Protein AF-A0A077M6G2-F1 (afdb_monomer_lite)

Foldseek 3Di:
DVVLLVVLLVQDPLVVLCVQLVHDSVVLSVLSSVLLVVLVVLQVVQCVDPVLVVQLVVLVVVDDPPCQPPGLDLVPQDLVSLVSLLCSSNPPCSVVSLVVQQVVVVVPSCRNSSCSRNNSSVRVSSVSSVVNVLCVVQPDDPDDDDDDRVCVVCCCVVVVPDDPPDPDDDDDPDDDDDDDDDDDDDDDDDDDDDVVVVCCCVVVVPPPPDDDDDDDDDDDDDDPVPVVPDDDDDDD

InterPro domains:
  IPR009282 Protein of unknown function DUF937 [PF06078] (11-133)

Secondary structure (DSSP, 8-state):
-HHHHHHHHHHS-HHHHHHHHTS-HHHHHHHHHHHHHHHHHHHHHHHTSHHHHHHHHHHHHHS-SSHHHH---GGG--HHHHHHHHHHHHGGGHHHHHHHHHHHTTTTS-HHHHHHHHHHHHHHHHHHHHHHHHHHHT-----S----SHHHHHHHHHHTT-----------------------------S---HHHHHHHHHHTTS---------------SGGGSSSSS-----

Sequence (236 aa):
MSNAVDDILNSLDMAQLADMVGASQSEVEQATAAALPALFGGLDANAQDPAGAGSILEALGQHDGELLDGGVDLGQVDAQDGEAITRHIFGSNEDAVYNQLGGYGAAGGLGGSLFRKLLPILAPIVLSYIMKQMTQRTGGSSSGSGGGGLGDILGQVLGGKSAAQPQDAQVDDNVLPQRTEPTSSAPSTSGQPDLNDILKDVLGGAASSQTSRQQAPSGGGSVIDILGSILGGGRR

pLDDT: mean 70.02, std 16.41, range [38.69, 92.06]

Organism: NCBI:txid1193518

Radius of gyration: 30.86 Å; chains: 1; bounding box: 64×72×106 Å

Structure (mmCIF, N/CA/C/O backbone):
data_AF-A0A077M6G2-F1
#
_entry.id   AF-A0A077M6G2-F1
#
loop_
_atom_site.group_PDB
_atom_site.id
_atom_site.type_symbol
_atom_site.label_atom_id
_atom_site.label_alt_id
_atom_site.label_comp_id
_atom_site.label_asym_id
_atom_site.label_entity_id
_atom_site.label_seq_id
_atom_site.pdbx_PDB_ins_code
_atom_site.Cartn_x
_atom_site.Cartn_y
_atom_site.Cartn_z
_atom_site.occupancy
_atom_site.B_iso_or_equiv
_atom_site.auth_seq_id
_atom_site.auth_comp_id
_atom_site.auth_asym_id
_atom_site.auth_atom_id
_atom_site.pdbx_PDB_model_num
ATOM 1 N N . MET A 1 1 ? -4.074 12.759 -8.957 1.00 52.66 1 MET A N 1
ATOM 2 C CA . MET A 1 1 ? -3.923 11.442 -8.300 1.00 52.66 1 MET A CA 1
ATOM 3 C C . MET A 1 1 ? -4.783 11.306 -7.044 1.00 52.66 1 MET A C 1
ATOM 5 O O . MET A 1 1 ? -5.089 10.175 -6.711 1.00 52.66 1 MET A O 1
ATOM 9 N N . SER A 1 2 ? -5.247 12.399 -6.414 1.00 59.34 2 SER A N 1
ATOM 10 C CA . SER A 1 2 ? -6.136 12.355 -5.236 1.00 59.34 2 SER A CA 1
ATOM 11 C C . SER A 1 2 ? -7.373 11.468 -5.440 1.00 59.34 2 SER A C 1
ATOM 13 O O . SER A 1 2 ? -7.590 10.553 -4.663 1.00 59.34 2 SER A O 1
ATOM 15 N N . ASN A 1 3 ? -8.046 11.594 -6.591 1.00 78.44 3 ASN A N 1
ATOM 16 C CA . ASN A 1 3 ? -9.249 10.809 -6.894 1.00 78.44 3 ASN A CA 1
ATOM 17 C C . ASN A 1 3 ? -9.070 9.281 -6.811 1.00 78.44 3 ASN A C 1
ATOM 19 O O . ASN A 1 3 ? -10.017 8.605 -6.455 1.00 78.44 3 ASN A O 1
ATOM 23 N N . ALA A 1 4 ? -7.889 8.721 -7.109 1.00 77.62 4 ALA A N 1
ATOM 24 C CA . ALA A 1 4 ? -7.703 7.264 -7.072 1.00 77.62 4 ALA A CA 1
ATOM 25 C C . ALA A 1 4 ? -7.608 6.725 -5.637 1.00 77.62 4 ALA A C 1
ATOM 27 O O . ALA A 1 4 ? -8.125 5.654 -5.339 1.00 77.62 4 ALA A O 1
ATOM 28 N N . VAL A 1 5 ? -6.951 7.477 -4.751 1.00 81.50 5 VAL A N 1
ATOM 29 C CA . VAL A 1 5 ? -6.867 7.144 -3.324 1.00 81.50 5 VAL A CA 1
ATOM 30 C C . VAL A 1 5 ? -8.258 7.257 -2.703 1.00 81.50 5 VAL A C 1
ATOM 32 O O . VAL A 1 5 ? -8.703 6.321 -2.049 1.00 81.50 5 VAL A O 1
ATOM 35 N N . ASP A 1 6 ? -8.966 8.355 -2.982 1.00 84.19 6 ASP A N 1
ATOM 36 C CA . ASP A 1 6 ? -10.336 8.575 -2.513 1.00 84.19 6 ASP A CA 1
ATOM 37 C C . ASP A 1 6 ? -11.316 7.517 -3.053 1.00 84.19 6 ASP A C 1
ATOM 39 O O . ASP A 1 6 ? -12.130 6.994 -2.297 1.00 84.19 6 ASP A O 1
ATOM 43 N N . ASP A 1 7 ? -11.236 7.149 -4.335 1.00 83.50 7 ASP A N 1
ATOM 44 C CA . ASP A 1 7 ? -12.080 6.102 -4.930 1.00 83.50 7 ASP A CA 1
ATOM 45 C C . ASP A 1 7 ? -11.877 4.751 -4.236 1.00 83.50 7 ASP A C 1
ATOM 47 O O . ASP A 1 7 ? -12.851 4.062 -3.926 1.00 83.50 7 ASP A O 1
ATOM 51 N N . ILE A 1 8 ? -10.620 4.376 -3.971 1.00 83.56 8 ILE A N 1
ATOM 52 C CA . ILE A 1 8 ? -10.299 3.127 -3.275 1.00 83.56 8 ILE A CA 1
ATOM 53 C C . ILE A 1 8 ? -10.846 3.178 -1.849 1.00 83.56 8 ILE A C 1
ATOM 55 O O . ILE A 1 8 ? -11.564 2.263 -1.457 1.00 83.56 8 ILE A O 1
ATOM 59 N N . LEU A 1 9 ? -10.591 4.255 -1.101 1.00 85.12 9 LEU A N 1
ATOM 60 C CA . LEU A 1 9 ? -11.103 4.415 0.264 1.00 85.12 9 LEU A CA 1
ATOM 61 C C . LEU A 1 9 ? -12.635 4.324 0.324 1.00 85.12 9 LEU A C 1
ATOM 63 O O . LEU A 1 9 ? -13.167 3.669 1.212 1.00 85.12 9 LEU A O 1
ATOM 67 N N . ASN A 1 10 ? -13.340 4.913 -0.644 1.00 85.88 10 ASN A N 1
ATOM 68 C CA . ASN A 1 10 ? -14.803 4.850 -0.723 1.00 85.88 10 ASN A CA 1
ATOM 69 C C . ASN A 1 10 ? -15.338 3.477 -1.158 1.00 85.88 10 ASN A C 1
ATOM 71 O O . ASN A 1 10 ? -16.495 3.160 -0.894 1.00 85.88 10 ASN A O 1
ATOM 75 N N . SER A 1 11 ? -14.527 2.677 -1.854 1.00 82.81 11 SER A N 1
ATOM 76 C CA . SER A 1 11 ? -14.904 1.327 -2.289 1.00 82.81 11 SER A CA 1
ATOM 77 C C . SER A 1 11 ? -14.703 0.257 -1.215 1.00 82.81 11 SER A C 1
ATOM 79 O O . SER A 1 11 ? -15.227 -0.846 -1.351 1.00 82.81 11 SER A O 1
ATOM 81 N N . LEU A 1 12 ? -13.940 0.574 -0.169 1.00 83.56 12 LEU A N 1
ATOM 82 C CA . LEU A 1 12 ? -13.559 -0.353 0.885 1.00 83.56 12 LEU A CA 1
ATOM 83 C C . LEU A 1 12 ? -14.511 -0.266 2.076 1.00 83.56 12 LEU A C 1
ATOM 85 O O . LEU A 1 12 ? -14.797 0.817 2.589 1.00 83.56 12 LEU A O 1
ATOM 89 N N . ASP A 1 13 ? -14.933 -1.425 2.580 1.00 88.31 13 ASP A N 1
ATOM 90 C CA . ASP A 1 13 ? -15.586 -1.502 3.883 1.00 88.31 13 ASP A CA 1
ATOM 91 C C . ASP A 1 13 ? -14.530 -1.364 4.992 1.00 88.31 13 ASP A C 1
ATOM 93 O O . ASP A 1 13 ? -13.854 -2.320 5.383 1.00 88.31 13 ASP A O 1
ATOM 97 N N . MET A 1 14 ? -14.367 -0.136 5.489 1.00 87.75 14 MET A N 1
ATOM 98 C CA . MET A 1 14 ? -13.392 0.180 6.537 1.00 87.75 14 MET A CA 1
ATOM 99 C C . MET A 1 14 ? -13.681 -0.535 7.857 1.00 87.75 14 MET A C 1
ATOM 101 O O . MET A 1 14 ? -12.748 -0.775 8.622 1.00 87.75 14 MET A O 1
ATOM 105 N N . ALA A 1 15 ? -14.943 -0.868 8.144 1.00 89.06 15 ALA A N 1
ATOM 106 C CA . ALA A 1 15 ? -15.292 -1.601 9.354 1.00 89.06 15 ALA A CA 1
ATOM 107 C C . ALA A 1 15 ? -14.819 -3.056 9.242 1.00 89.06 15 ALA A C 1
ATOM 109 O O . ALA A 1 15 ? -14.121 -3.542 10.130 1.00 89.06 15 ALA A O 1
ATOM 110 N N . GLN A 1 16 ? -15.086 -3.705 8.106 1.00 88.56 16 GLN A N 1
ATOM 111 C CA . GLN A 1 16 ? -14.599 -5.059 7.838 1.00 88.56 16 GLN A CA 1
ATOM 112 C C . GLN A 1 16 ? -13.065 -5.128 7.827 1.00 88.56 16 GLN A C 1
ATOM 114 O O . GLN A 1 16 ? -12.473 -6.058 8.380 1.00 88.56 16 GLN A O 1
ATOM 119 N N . LEU A 1 17 ? -12.406 -4.134 7.226 1.00 87.94 17 LEU A N 1
ATOM 120 C CA . LEU A 1 17 ? -10.947 -4.064 7.190 1.00 87.94 17 LEU A CA 1
ATOM 121 C C . LEU A 1 17 ? -10.357 -3.897 8.599 1.00 87.94 17 LEU A C 1
ATOM 123 O O . LEU A 1 17 ? -9.359 -4.536 8.930 1.00 87.94 17 LEU A O 1
ATOM 127 N N . ALA A 1 18 ? -11.000 -3.086 9.444 1.00 90.31 18 ALA A N 1
ATOM 128 C CA . ALA A 1 18 ? -10.620 -2.884 10.838 1.00 90.31 18 ALA A CA 1
ATOM 129 C C . ALA A 1 18 ? -10.728 -4.163 11.679 1.00 90.31 18 ALA A C 1
ATOM 131 O O . ALA A 1 18 ? -9.788 -4.483 12.416 1.00 90.31 18 ALA A O 1
ATOM 132 N N . ASP A 1 19 ? -11.812 -4.927 11.516 1.00 90.56 19 ASP A N 1
ATOM 133 C CA . ASP A 1 19 ? -11.990 -6.234 12.160 1.00 90.56 19 ASP A CA 1
ATOM 134 C C . ASP A 1 19 ? -10.897 -7.229 11.740 1.00 90.56 19 ASP A C 1
ATOM 136 O O . ASP A 1 19 ? -10.339 -7.938 12.581 1.00 90.56 19 ASP A O 1
ATOM 140 N N . MET A 1 20 ? -10.532 -7.246 10.455 1.00 85.75 20 MET A N 1
ATOM 141 C CA . MET A 1 20 ? -9.531 -8.171 9.917 1.00 85.75 20 MET A CA 1
ATOM 142 C C . MET A 1 20 ? -8.121 -7.899 10.461 1.00 85.75 20 MET A C 1
ATOM 144 O O . MET A 1 20 ? -7.383 -8.830 10.791 1.00 85.75 20 MET A O 1
ATOM 148 N N . VAL A 1 21 ? -7.733 -6.627 10.589 1.00 88.00 21 VAL A N 1
ATOM 149 C CA . VAL A 1 21 ? -6.393 -6.261 11.083 1.00 88.00 21 VAL A CA 1
ATOM 150 C C . VAL A 1 21 ? -6.327 -6.127 12.610 1.00 88.00 21 VAL A C 1
ATOM 152 O O . VAL A 1 21 ? -5.230 -6.188 13.187 1.00 88.00 21 VAL A O 1
ATOM 155 N N . GLY A 1 22 ? -7.483 -6.017 13.272 1.00 88.56 22 GLY A N 1
ATOM 156 C CA . GLY A 1 22 ? -7.623 -5.875 14.720 1.00 88.56 22 GLY A CA 1
ATOM 157 C C . GLY A 1 22 ? -7.227 -4.487 15.229 1.00 88.56 22 GLY A C 1
ATOM 158 O O . GLY A 1 22 ? -6.517 -4.392 16.231 1.00 88.56 22 GLY A O 1
ATOM 159 N N . ALA A 1 23 ? -7.634 -3.429 14.525 1.00 89.44 23 ALA A N 1
ATOM 160 C CA . ALA A 1 23 ? -7.380 -2.028 14.884 1.00 89.44 23 ALA A CA 1
ATOM 161 C C . ALA A 1 23 ? -8.670 -1.199 14.793 1.00 89.44 23 ALA A C 1
ATOM 163 O O . ALA A 1 23 ? -9.691 -1.690 14.321 1.00 89.44 23 ALA A O 1
ATOM 164 N N . SER A 1 24 ? -8.659 0.055 15.253 1.00 90.06 24 SER A N 1
ATOM 165 C CA . SER A 1 24 ? -9.832 0.919 15.092 1.00 90.06 24 SER A CA 1
ATOM 166 C C . SER A 1 24 ? -9.995 1.378 13.642 1.00 90.06 24 SER A C 1
ATOM 168 O O . SER A 1 24 ? -9.016 1.581 12.924 1.00 90.06 24 SER A O 1
ATOM 170 N N . GLN A 1 25 ? -11.239 1.619 13.225 1.00 89.75 25 GLN A N 1
ATOM 171 C CA . GLN A 1 25 ? -11.546 2.134 11.887 1.00 89.75 25 GLN A CA 1
ATOM 172 C C . GLN A 1 25 ? -10.758 3.414 11.561 1.00 89.75 25 GLN A C 1
ATOM 174 O O . GLN A 1 25 ? -10.234 3.551 10.463 1.00 89.75 25 GLN A O 1
ATOM 179 N N . SER A 1 26 ? -10.602 4.315 12.539 1.00 88.19 26 SER A N 1
ATOM 180 C CA . SER A 1 26 ? -9.829 5.548 12.361 1.00 88.19 26 SER A CA 1
ATOM 181 C C . SER A 1 26 ? -8.334 5.290 12.149 1.00 88.19 26 SER A C 1
ATOM 183 O O . SER A 1 26 ? -7.707 6.009 11.375 1.00 88.19 26 SER A O 1
ATOM 185 N N . GLU A 1 27 ? -7.744 4.303 12.830 1.00 87.31 27 GLU A N 1
ATOM 186 C CA . GLU A 1 27 ? -6.337 3.929 12.626 1.00 87.31 27 GLU A CA 1
ATOM 187 C C . GLU A 1 27 ? -6.136 3.281 11.253 1.00 87.31 27 GLU A C 1
ATOM 189 O O . GLU A 1 27 ? -5.152 3.563 10.572 1.00 87.31 27 GLU A O 1
ATOM 194 N N . VAL A 1 28 ? -7.085 2.445 10.831 1.00 89.31 28 VAL A N 1
ATOM 195 C CA . VAL A 1 28 ? -7.074 1.755 9.534 1.00 89.31 28 VAL A CA 1
ATOM 196 C C . VAL A 1 28 ? -7.216 2.746 8.391 1.00 89.31 28 VAL A C 1
ATOM 198 O O . VAL A 1 28 ? -6.472 2.656 7.420 1.00 89.31 28 VAL A O 1
ATOM 201 N N . GLU A 1 29 ? -8.113 3.719 8.509 1.00 88.50 29 GLU A N 1
ATOM 202 C CA . GLU A 1 29 ? -8.309 4.767 7.509 1.00 88.50 29 GLU A CA 1
ATOM 203 C C . GLU A 1 29 ? -7.037 5.612 7.338 1.00 88.50 29 GLU A C 1
ATOM 205 O O . GLU A 1 29 ? -6.556 5.800 6.219 1.00 88.50 29 GLU A O 1
ATOM 210 N N . GLN A 1 30 ? -6.420 6.038 8.446 1.00 86.56 30 GLN A N 1
ATOM 211 C CA . GLN A 1 30 ? -5.156 6.782 8.424 1.00 86.56 30 GLN A CA 1
ATOM 212 C C . GLN A 1 30 ? -4.006 5.961 7.834 1.00 86.56 30 GLN A C 1
ATOM 214 O O . GLN A 1 30 ? -3.236 6.464 7.012 1.00 86.56 30 GLN A O 1
ATOM 219 N N . ALA A 1 31 ? -3.891 4.694 8.232 1.00 87.75 31 ALA A N 1
ATOM 220 C CA . ALA A 1 31 ? -2.873 3.798 7.706 1.00 87.75 31 ALA A CA 1
ATOM 221 C C . ALA A 1 31 ? -3.090 3.529 6.212 1.00 87.75 31 ALA A C 1
ATOM 223 O O . ALA A 1 31 ? -2.138 3.583 5.442 1.00 87.75 31 ALA A O 1
ATOM 224 N N . THR A 1 32 ? -4.331 3.330 5.772 1.00 88.81 32 THR A N 1
ATOM 225 C CA . THR A 1 32 ? -4.666 3.116 4.357 1.00 88.81 32 THR A CA 1
ATOM 226 C C . THR A 1 32 ? -4.329 4.354 3.529 1.00 88.81 32 THR A C 1
ATOM 228 O O . THR A 1 32 ? -3.655 4.242 2.505 1.00 88.81 32 THR A O 1
ATOM 231 N N . ALA A 1 33 ? -4.686 5.548 4.006 1.00 87.38 33 ALA A N 1
ATOM 232 C CA . ALA A 1 33 ? -4.352 6.808 3.344 1.00 87.38 33 ALA A CA 1
ATOM 233 C C . ALA A 1 33 ? -2.832 7.028 3.195 1.00 87.38 33 ALA A C 1
ATOM 235 O O . ALA A 1 33 ? -2.391 7.612 2.206 1.00 87.38 33 ALA A O 1
ATOM 236 N N . ALA A 1 34 ? -2.022 6.537 4.140 1.00 87.38 34 ALA A N 1
ATOM 237 C CA . ALA A 1 34 ? -0.560 6.579 4.061 1.00 87.38 34 ALA A CA 1
ATOM 238 C C . ALA A 1 34 ? 0.042 5.441 3.211 1.00 87.38 34 ALA A C 1
ATOM 240 O O . ALA A 1 34 ? 1.058 5.640 2.543 1.00 87.38 34 ALA A O 1
ATOM 241 N N . ALA A 1 35 ? -0.576 4.257 3.218 1.00 89.12 35 ALA A N 1
ATOM 242 C CA . ALA A 1 35 ? -0.118 3.077 2.489 1.00 89.12 35 ALA A CA 1
ATOM 243 C C . ALA A 1 35 ? -0.341 3.198 0.980 1.00 89.12 35 ALA A C 1
ATOM 245 O O . ALA A 1 35 ? 0.527 2.804 0.203 1.00 89.12 35 ALA A O 1
ATOM 246 N N . LEU A 1 36 ? -1.480 3.752 0.553 1.00 91.31 36 LEU A N 1
ATOM 247 C CA . LEU A 1 36 ? -1.845 3.819 -0.864 1.00 91.31 36 LEU A CA 1
ATOM 248 C C . LEU A 1 36 ? -0.799 4.573 -1.711 1.00 91.31 36 LEU A C 1
ATOM 250 O O . LEU A 1 36 ? -0.337 4.005 -2.701 1.00 91.31 36 LEU A O 1
ATOM 254 N N . PRO A 1 37 ? -0.332 5.782 -1.335 1.00 88.81 37 PRO A N 1
ATOM 255 C CA . PRO A 1 37 ? 0.746 6.454 -2.062 1.00 88.81 37 PRO A CA 1
ATOM 256 C C . PRO A 1 37 ? 2.046 5.645 -2.113 1.00 88.81 37 PRO A C 1
ATOM 258 O O . PRO A 1 37 ? 2.731 5.666 -3.134 1.00 88.81 37 PRO A O 1
ATOM 261 N N . ALA A 1 38 ? 2.380 4.922 -1.038 1.00 90.25 38 ALA A N 1
ATOM 262 C CA . ALA A 1 38 ? 3.565 4.073 -1.005 1.00 90.25 38 ALA A CA 1
ATOM 263 C C . ALA A 1 38 ? 3.435 2.906 -1.991 1.00 90.25 38 ALA A C 1
ATOM 265 O O . ALA A 1 38 ? 4.353 2.688 -2.774 1.00 90.25 38 ALA A O 1
ATOM 266 N N . LEU A 1 39 ? 2.289 2.215 -2.016 1.00 92.00 39 LEU A N 1
ATOM 267 C CA . LEU A 1 39 ? 2.006 1.133 -2.966 1.00 92.00 39 LEU A CA 1
ATOM 268 C C . LEU A 1 39 ? 2.104 1.612 -4.418 1.00 92.00 39 LEU A C 1
ATOM 270 O O . LEU A 1 39 ? 2.769 0.967 -5.224 1.00 92.00 39 LEU A O 1
ATOM 274 N N . PHE A 1 40 ? 1.511 2.764 -4.748 1.00 90.88 40 PHE A N 1
ATOM 275 C CA . PHE A 1 40 ? 1.629 3.337 -6.092 1.00 90.88 40 PHE A CA 1
ATOM 276 C C . PHE A 1 40 ? 3.073 3.704 -6.445 1.00 90.88 40 PHE A C 1
ATOM 278 O O . PHE A 1 40 ? 3.510 3.433 -7.559 1.00 90.88 40 PHE A O 1
ATOM 285 N N . GLY A 1 41 ? 3.819 4.293 -5.506 1.00 90.69 41 GLY A N 1
ATOM 286 C CA . GLY A 1 41 ? 5.225 4.641 -5.712 1.00 90.69 41 GLY A CA 1
ATOM 287 C C . GLY A 1 41 ? 6.126 3.416 -5.883 1.00 90.69 41 GLY A C 1
ATOM 288 O O . GLY A 1 41 ? 7.004 3.428 -6.738 1.00 90.69 41 GLY A O 1
ATOM 289 N N . GLY A 1 42 ? 5.891 2.351 -5.112 1.00 90.94 42 GLY A N 1
ATOM 290 C CA . GLY A 1 42 ? 6.597 1.077 -5.254 1.00 90.94 42 GLY A CA 1
ATOM 291 C C . GLY A 1 42 ? 6.316 0.428 -6.603 1.00 90.94 42 GLY A C 1
ATOM 292 O O . GLY A 1 42 ? 7.245 0.069 -7.319 1.00 90.94 42 GLY A O 1
ATOM 293 N N . LEU A 1 43 ? 5.040 0.377 -6.995 1.00 90.62 43 LEU A N 1
ATOM 294 C CA . LEU A 1 43 ? 4.626 -0.193 -8.271 1.00 90.62 43 LEU A CA 1
ATOM 295 C C . LEU A 1 43 ? 5.244 0.564 -9.449 1.00 90.62 43 LEU A C 1
ATOM 297 O O . LEU A 1 43 ? 5.769 -0.066 -10.359 1.00 90.62 43 LEU A O 1
ATOM 301 N N . ASP A 1 44 ? 5.209 1.898 -9.421 1.00 89.19 44 ASP A N 1
ATOM 302 C CA . ASP A 1 44 ? 5.835 2.737 -10.445 1.00 89.19 44 ASP A CA 1
ATOM 303 C C . ASP A 1 44 ? 7.350 2.504 -10.506 1.00 89.19 44 ASP A C 1
ATOM 305 O O . ASP A 1 44 ? 7.885 2.224 -11.576 1.00 89.19 44 ASP A O 1
ATOM 309 N N . ALA A 1 45 ? 8.033 2.526 -9.357 1.00 90.75 45 ALA A N 1
ATOM 310 C CA . ALA A 1 45 ? 9.473 2.302 -9.282 1.00 90.75 45 ALA A CA 1
ATOM 311 C C . ALA A 1 45 ? 9.882 0.913 -9.792 1.00 90.75 45 ALA A C 1
ATOM 313 O O . ALA A 1 45 ? 10.884 0.793 -10.495 1.00 90.75 45 ALA A O 1
ATOM 314 N N . ASN A 1 46 ? 9.113 -0.131 -9.473 1.00 89.25 46 ASN A N 1
ATOM 315 C CA . ASN A 1 46 ? 9.418 -1.484 -9.924 1.00 89.25 46 ASN A CA 1
ATOM 316 C C . ASN A 1 46 ? 9.008 -1.726 -11.388 1.00 89.25 46 ASN A C 1
ATOM 318 O O . ASN A 1 46 ? 9.683 -2.460 -12.102 1.00 89.25 46 ASN A O 1
ATOM 322 N N . ALA A 1 47 ? 7.951 -1.074 -11.881 1.00 89.25 47 ALA A N 1
ATOM 323 C CA . ALA A 1 47 ? 7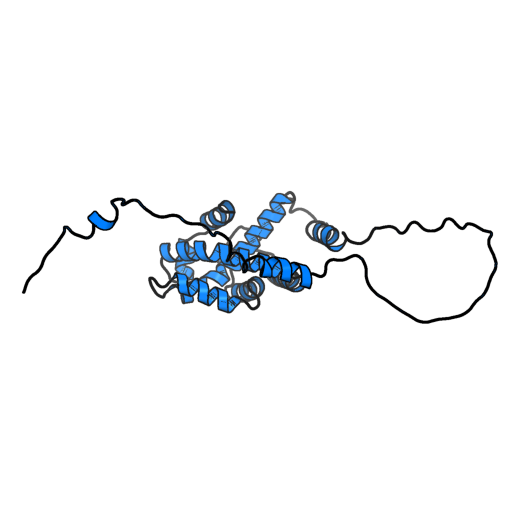.529 -1.169 -13.280 1.00 89.25 47 ALA A CA 1
ATOM 324 C C . ALA A 1 47 ? 8.476 -0.449 -14.259 1.00 89.25 47 ALA A C 1
ATOM 326 O O . ALA A 1 47 ? 8.444 -0.732 -15.458 1.00 89.25 47 ALA A O 1
ATOM 327 N N . GLN A 1 48 ? 9.322 0.466 -13.773 1.00 88.50 48 GLN A N 1
ATOM 328 C CA . GLN A 1 48 ? 10.384 1.088 -14.575 1.00 88.50 48 GLN A CA 1
ATOM 329 C C . GLN A 1 48 ? 11.475 0.084 -14.989 1.00 88.50 48 GLN A C 1
ATOM 331 O O . GLN A 1 48 ? 12.148 0.301 -15.999 1.00 88.50 48 GLN A O 1
ATOM 336 N N . ASP A 1 49 ? 11.640 -1.016 -14.245 1.00 89.12 49 ASP A N 1
ATOM 337 C CA . ASP A 1 49 ? 12.545 -2.106 -14.599 1.00 89.12 49 ASP A CA 1
ATOM 338 C C . ASP A 1 49 ? 11.795 -3.224 -15.358 1.00 89.12 49 ASP A C 1
ATOM 340 O O . ASP A 1 49 ? 10.748 -3.689 -14.897 1.00 89.12 49 ASP A O 1
ATOM 344 N N . PRO A 1 50 ? 12.306 -3.713 -16.505 1.00 87.00 50 PRO A N 1
ATOM 345 C CA . PRO A 1 50 ? 11.651 -4.781 -17.263 1.00 87.00 50 PRO A CA 1
ATOM 346 C C . PRO A 1 50 ? 11.448 -6.087 -16.480 1.00 87.00 50 PRO A C 1
ATOM 348 O O . PRO A 1 50 ? 10.445 -6.772 -16.689 1.00 87.00 50 PRO A O 1
ATOM 351 N N . ALA A 1 51 ? 12.381 -6.453 -15.597 1.00 88.06 51 ALA A N 1
ATOM 352 C CA . ALA A 1 51 ? 12.253 -7.635 -14.750 1.00 88.06 51 ALA A CA 1
ATOM 353 C C . ALA A 1 51 ? 11.256 -7.390 -13.610 1.00 88.06 51 ALA A C 1
ATOM 355 O O . ALA A 1 51 ? 10.455 -8.272 -13.300 1.00 88.06 51 ALA A O 1
ATOM 356 N N . GLY A 1 52 ? 11.248 -6.182 -13.042 1.00 87.44 52 GLY A N 1
ATOM 357 C CA . GLY A 1 52 ? 10.261 -5.760 -12.050 1.00 87.44 52 GLY A CA 1
ATOM 358 C C . GLY A 1 52 ? 8.830 -5.827 -12.589 1.00 87.44 52 GLY A C 1
ATOM 359 O O . GLY A 1 52 ? 7.990 -6.534 -12.026 1.00 87.44 52 GLY A O 1
ATOM 360 N N . ALA A 1 53 ? 8.584 -5.211 -13.748 1.00 86.56 53 ALA A N 1
ATOM 361 C CA . ALA A 1 53 ? 7.307 -5.279 -14.459 1.00 86.56 53 ALA A CA 1
ATOM 362 C C . ALA A 1 53 ? 6.877 -6.726 -14.765 1.00 86.56 53 ALA A C 1
ATOM 364 O O . ALA A 1 53 ? 5.721 -7.085 -14.542 1.00 86.56 53 ALA A O 1
ATOM 365 N N . GLY A 1 54 ? 7.806 -7.571 -15.228 1.00 86.62 54 GLY A N 1
ATOM 366 C CA . GLY A 1 54 ? 7.547 -8.993 -15.473 1.00 86.62 54 GLY A CA 1
ATOM 367 C C . GLY A 1 54 ? 7.133 -9.748 -14.209 1.00 86.62 54 GLY A C 1
ATOM 368 O O . GLY A 1 54 ? 6.175 -10.513 -14.243 1.00 86.62 54 GLY A O 1
ATOM 369 N N . SER A 1 55 ? 7.790 -9.476 -13.080 1.00 87.19 55 SER A N 1
ATOM 370 C CA . SER A 1 55 ? 7.480 -10.124 -11.802 1.00 87.19 55 SER A CA 1
ATOM 371 C C . SER A 1 55 ? 6.092 -9.754 -11.265 1.00 87.19 55 SER A C 1
ATOM 373 O O . SER A 1 55 ? 5.404 -10.600 -10.705 1.00 87.19 55 SER A O 1
ATOM 375 N N . ILE A 1 56 ? 5.645 -8.514 -11.495 1.00 83.62 56 ILE A N 1
ATOM 376 C CA . ILE A 1 56 ? 4.292 -8.068 -11.139 1.00 83.62 56 ILE A CA 1
ATOM 377 C C . ILE A 1 56 ? 3.258 -8.773 -12.024 1.00 83.62 56 ILE A C 1
ATOM 379 O O . ILE A 1 56 ? 2.232 -9.221 -11.526 1.00 83.62 56 ILE A O 1
ATOM 383 N N . LEU A 1 57 ? 3.525 -8.905 -13.329 1.00 81.19 57 LEU A N 1
ATOM 384 C CA . LEU A 1 57 ? 2.648 -9.635 -14.255 1.00 81.19 57 LEU A CA 1
ATOM 385 C C . LEU A 1 57 ? 2.554 -11.126 -13.918 1.00 81.19 57 LEU A C 1
ATOM 387 O O . LEU A 1 57 ? 1.494 -11.722 -14.083 1.00 81.19 57 LEU A O 1
ATOM 391 N N . GLU A 1 58 ? 3.646 -11.725 -13.454 1.00 81.94 58 GLU A N 1
ATOM 392 C CA . GLU A 1 58 ? 3.668 -13.115 -13.010 1.00 81.94 58 GLU A CA 1
ATOM 393 C C . GLU A 1 58 ? 2.835 -13.295 -11.736 1.00 81.94 58 GLU A C 1
ATOM 395 O O . GLU A 1 58 ? 1.916 -14.115 -11.732 1.00 81.94 58 GLU A O 1
ATOM 400 N N . ALA A 1 59 ? 3.036 -12.426 -10.737 1.00 79.25 59 ALA A N 1
ATOM 401 C CA . ALA A 1 59 ? 2.206 -12.382 -9.535 1.00 79.25 59 ALA A CA 1
ATOM 402 C C . ALA A 1 59 ? 0.714 -12.196 -9.869 1.00 79.25 59 ALA A C 1
ATOM 404 O O . ALA A 1 59 ? -0.138 -12.860 -9.295 1.00 79.25 59 ALA A O 1
ATOM 405 N N . LEU A 1 60 ? 0.382 -11.367 -10.858 1.00 70.75 60 LEU A N 1
ATOM 406 C CA . LEU A 1 60 ? -0.992 -11.199 -11.346 1.00 70.75 60 LEU A CA 1
ATOM 407 C C . LEU A 1 60 ? -1.540 -12.441 -12.066 1.00 70.75 60 LEU A C 1
ATOM 409 O O . LEU A 1 60 ? -2.718 -12.752 -11.957 1.00 70.75 60 LEU A O 1
ATOM 413 N N . GLY A 1 61 ? -0.708 -13.156 -12.823 1.00 68.31 61 GLY A N 1
ATOM 414 C CA . GLY A 1 61 ? -1.119 -14.371 -13.531 1.00 68.31 61 GLY A CA 1
ATOM 415 C C . GLY A 1 61 ? -1.338 -15.570 -12.606 1.00 68.31 61 GLY A C 1
ATOM 416 O O . GLY A 1 61 ? -2.134 -16.452 -12.925 1.00 68.31 61 GLY A O 1
ATOM 417 N N . GLN A 1 62 ? -0.638 -15.613 -11.471 1.00 67.31 62 GLN A N 1
ATOM 418 C CA . GLN A 1 62 ? -0.868 -16.606 -10.419 1.00 67.31 62 GLN A CA 1
ATOM 419 C C . GLN A 1 62 ? -2.027 -16.233 -9.491 1.00 67.31 62 GLN A C 1
ATOM 421 O O . GLN A 1 62 ? -2.669 -17.131 -8.950 1.00 67.31 62 GLN A O 1
ATOM 426 N N . HIS A 1 63 ? -2.324 -14.940 -9.365 1.00 63.44 63 HIS A N 1
ATOM 427 C CA . HIS A 1 63 ? -3.328 -14.401 -8.459 1.00 63.44 63 HIS A CA 1
ATOM 428 C C . HIS A 1 63 ? -4.271 -13.465 -9.230 1.00 63.44 63 HIS A C 1
ATOM 430 O O . HIS A 1 63 ? -4.142 -12.254 -9.123 1.00 63.44 63 HIS A O 1
ATOM 436 N N . ASP A 1 64 ? -5.150 -14.024 -10.078 1.00 58.50 64 ASP A N 1
ATOM 437 C CA . ASP A 1 64 ? -6.565 -13.625 -10.213 1.00 58.50 64 ASP A CA 1
ATOM 438 C C . ASP A 1 64 ? -7.254 -14.118 -11.494 1.00 58.50 64 ASP A C 1
ATOM 440 O O . ASP A 1 64 ? -6.962 -13.695 -12.614 1.00 58.50 64 ASP A O 1
ATOM 444 N N . GLY A 1 65 ? -8.301 -14.920 -11.298 1.00 49.09 65 GLY A N 1
ATOM 445 C CA . GLY A 1 65 ? -9.465 -14.949 -12.186 1.00 49.09 65 GLY A CA 1
ATOM 446 C C . GLY A 1 65 ? -10.741 -14.418 -11.518 1.00 49.09 65 GLY A C 1
ATOM 447 O O . GLY A 1 65 ? -11.719 -14.180 -12.221 1.00 49.09 65 GLY A O 1
ATOM 448 N N . GLU A 1 66 ? -10.753 -14.223 -10.191 1.00 50.91 66 GLU A N 1
ATOM 449 C CA . GLU A 1 66 ? -11.993 -14.082 -9.409 1.00 50.91 66 GLU A CA 1
ATOM 450 C C . GLU A 1 66 ? -12.190 -12.684 -8.786 1.00 50.91 66 GLU A C 1
ATOM 452 O O . GLU A 1 66 ? -13.330 -12.217 -8.748 1.00 50.91 66 GLU A O 1
ATOM 457 N N . LEU A 1 67 ? -11.134 -11.934 -8.419 1.00 54.47 67 LEU A N 1
ATOM 458 C CA . LEU A 1 67 ? -11.287 -10.550 -7.918 1.00 54.47 67 LEU A CA 1
ATOM 459 C C . LEU A 1 67 ? -11.629 -9.536 -9.030 1.00 54.47 67 LEU A C 1
ATOM 461 O O . LEU A 1 67 ? -12.156 -8.455 -8.750 1.00 54.47 67 LEU A O 1
ATOM 465 N N . LEU A 1 68 ? -11.380 -9.870 -10.304 1.00 52.25 68 LEU A N 1
ATOM 466 C CA . LEU A 1 68 ? -11.640 -8.968 -11.437 1.00 52.25 68 LEU A CA 1
ATOM 467 C C . LEU A 1 68 ? -13.125 -8.840 -11.824 1.00 52.25 68 LEU A C 1
ATOM 469 O O . LEU A 1 68 ? -13.503 -7.802 -12.372 1.00 52.25 68 LEU A O 1
ATOM 473 N N . ASP A 1 69 ? -13.956 -9.857 -11.573 1.00 54.19 69 ASP A N 1
ATOM 474 C CA . ASP A 1 69 ? -15.323 -9.924 -12.126 1.00 54.19 69 ASP A CA 1
ATOM 475 C C . ASP A 1 69 ? -16.410 -9.457 -11.131 1.00 54.19 69 ASP A C 1
ATOM 477 O O . ASP A 1 69 ? -17.477 -8.996 -11.537 1.00 54.19 69 ASP A O 1
ATOM 481 N N . GLY A 1 70 ? -16.137 -9.506 -9.818 1.00 50.38 70 GLY A N 1
ATOM 482 C CA . GLY A 1 70 ? -17.162 -9.345 -8.771 1.00 50.38 70 GLY A CA 1
ATOM 483 C C . GLY A 1 70 ? -17.132 -8.059 -7.934 1.00 50.38 70 GLY A C 1
ATOM 484 O O . GLY A 1 70 ? -18.102 -7.775 -7.233 1.00 50.38 70 GLY A O 1
ATOM 485 N N . GLY A 1 71 ? -16.065 -7.258 -8.003 1.00 57.62 71 GLY A N 1
ATOM 486 C CA . GLY A 1 71 ? -15.819 -6.162 -7.054 1.00 57.62 71 GLY A CA 1
ATOM 487 C C . GLY A 1 71 ? -14.804 -6.543 -5.971 1.00 57.62 71 GLY A C 1
ATOM 488 O O . GLY A 1 71 ? -14.310 -7.663 -5.943 1.00 57.62 71 GLY A O 1
ATOM 489 N N . VAL A 1 72 ? -14.449 -5.586 -5.106 1.00 62.03 72 VAL A N 1
ATOM 490 C CA . VAL A 1 72 ? -13.474 -5.810 -4.025 1.00 62.03 72 VAL A CA 1
ATOM 491 C C . VAL A 1 72 ? -14.142 -6.639 -2.925 1.00 62.03 72 VAL A C 1
ATOM 493 O O . VAL A 1 72 ? -14.772 -6.083 -2.029 1.00 62.03 72 VAL A O 1
ATOM 496 N N . ASP A 1 73 ? -14.043 -7.965 -3.010 1.00 69.12 73 ASP A N 1
ATOM 497 C CA . ASP A 1 73 ? -14.449 -8.861 -1.926 1.00 69.12 73 ASP A CA 1
ATOM 498 C C . ASP A 1 73 ? -13.264 -9.092 -0.986 1.00 69.12 73 ASP A C 1
ATOM 500 O O . ASP A 1 73 ? -12.358 -9.877 -1.266 1.00 69.12 73 ASP A O 1
ATOM 504 N N . LEU A 1 74 ? -13.278 -8.399 0.154 1.00 70.69 74 LEU A N 1
ATOM 505 C CA . LEU A 1 74 ? -12.251 -8.542 1.186 1.00 70.69 74 LEU A CA 1
ATOM 506 C C . LEU A 1 74 ? -12.189 -9.970 1.757 1.00 70.69 74 LEU A C 1
ATOM 508 O O . LEU A 1 74 ? -11.162 -10.354 2.305 1.00 70.69 74 LEU A O 1
ATOM 512 N N . GLY A 1 75 ? -13.256 -10.767 1.630 1.00 68.44 75 GLY A N 1
ATOM 513 C CA . GLY A 1 75 ? -13.287 -12.165 2.061 1.00 68.44 75 GLY A CA 1
ATOM 514 C C . GLY A 1 75 ? -12.514 -13.125 1.152 1.00 68.44 75 GLY A C 1
ATOM 515 O O . GLY A 1 75 ? -12.196 -14.226 1.593 1.00 68.44 75 GLY A O 1
ATOM 516 N N . GLN A 1 76 ? -12.199 -12.712 -0.078 1.00 69.88 76 GLN A N 1
ATOM 517 C CA . GLN A 1 76 ? -11.412 -13.487 -1.048 1.00 69.88 76 GLN A CA 1
ATOM 518 C C . GLN A 1 76 ? -9.933 -13.087 -1.062 1.00 69.88 76 GLN A C 1
ATOM 520 O O . GLN A 1 76 ? -9.137 -13.676 -1.789 1.00 69.88 76 GLN A O 1
ATOM 525 N N . VAL A 1 77 ? -9.551 -12.079 -0.274 1.00 72.88 77 VAL A N 1
ATOM 526 C CA . VAL A 1 77 ? -8.163 -11.628 -0.199 1.00 72.88 77 VAL A CA 1
ATOM 527 C C . VAL A 1 77 ? -7.365 -12.590 0.674 1.00 72.88 77 VAL A C 1
ATOM 529 O O . VAL A 1 77 ? -7.537 -12.633 1.894 1.00 72.88 77 VAL A O 1
ATOM 532 N N . ASP A 1 78 ? -6.460 -13.342 0.054 1.00 77.81 78 ASP A N 1
ATOM 533 C CA . ASP A 1 78 ? -5.480 -14.143 0.778 1.00 77.81 78 ASP A CA 1
ATOM 534 C C . ASP A 1 78 ? -4.310 -13.253 1.239 1.00 77.81 78 ASP A C 1
ATOM 536 O O . ASP A 1 78 ? -3.617 -12.606 0.450 1.00 77.81 78 ASP A O 1
ATOM 540 N N . ALA A 1 79 ? -4.096 -13.197 2.554 1.00 74.88 79 ALA A N 1
ATOM 541 C CA . ALA A 1 79 ? -3.046 -12.379 3.151 1.00 74.88 79 ALA A CA 1
ATOM 542 C C . ALA A 1 79 ? -1.625 -12.916 2.886 1.00 74.88 79 ALA A C 1
ATOM 544 O O . ALA A 1 79 ? -0.677 -12.133 2.900 1.00 74.88 79 ALA A O 1
ATOM 545 N N . GLN A 1 80 ? -1.449 -14.224 2.672 1.00 75.94 80 GLN A N 1
ATOM 546 C CA . GLN A 1 80 ? -0.157 -14.810 2.292 1.00 75.94 80 GLN A CA 1
ATOM 547 C C . GLN A 1 80 ? 0.211 -14.412 0.865 1.00 75.94 80 GLN A C 1
ATOM 549 O O . GLN A 1 80 ? 1.340 -13.993 0.610 1.00 75.94 80 GLN A O 1
ATOM 554 N N . ASP A 1 81 ? -0.765 -14.466 -0.033 1.00 76.75 81 ASP A N 1
ATOM 555 C CA . ASP A 1 81 ? -0.608 -14.033 -1.420 1.00 76.75 81 ASP A CA 1
ATOM 556 C C . ASP A 1 81 ? -0.319 -12.533 -1.498 1.00 76.75 81 ASP A C 1
ATOM 558 O O . ASP A 1 81 ? 0.590 -12.083 -2.200 1.00 76.75 81 ASP A O 1
ATOM 562 N N . GLY A 1 82 ? -1.029 -11.758 -0.680 1.00 82.06 82 GLY A N 1
ATOM 563 C CA . GLY A 1 82 ? -0.780 -10.341 -0.481 1.00 82.06 82 GLY A CA 1
ATOM 564 C C . GLY A 1 82 ? 0.669 -10.013 -0.116 1.00 82.06 82 GLY A C 1
ATOM 565 O O . GLY A 1 82 ? 1.210 -9.023 -0.604 1.00 82.06 82 GLY A O 1
ATOM 566 N N . GLU A 1 83 ? 1.323 -10.844 0.699 1.00 86.06 83 GLU A N 1
ATOM 567 C CA . GLU A 1 83 ? 2.717 -10.645 1.118 1.00 86.06 83 GLU A CA 1
ATOM 568 C C . GLU A 1 83 ? 3.704 -10.902 -0.035 1.00 86.06 83 GLU A C 1
ATOM 570 O O . GLU A 1 83 ? 4.695 -10.185 -0.199 1.00 86.06 83 GLU A O 1
ATOM 575 N N . ALA A 1 84 ? 3.420 -11.884 -0.894 1.00 86.75 84 ALA A N 1
ATOM 576 C CA . ALA A 1 84 ? 4.196 -12.083 -2.116 1.00 86.75 84 ALA A CA 1
ATOM 577 C C . ALA A 1 84 ? 4.061 -10.866 -3.041 1.00 86.75 84 ALA A C 1
ATOM 579 O O . ALA A 1 84 ? 5.058 -10.338 -3.540 1.00 86.75 84 ALA A O 1
ATOM 580 N N . ILE A 1 85 ? 2.838 -10.361 -3.209 1.00 86.62 85 ILE A N 1
ATOM 581 C CA . ILE A 1 85 ? 2.561 -9.187 -4.035 1.00 86.62 85 ILE A CA 1
ATOM 582 C C . ILE A 1 85 ? 3.255 -7.938 -3.476 1.00 86.62 85 ILE A C 1
ATOM 584 O O . ILE A 1 85 ? 3.859 -7.199 -4.253 1.00 86.62 85 ILE A O 1
ATOM 588 N N . THR A 1 86 ? 3.246 -7.686 -2.161 1.00 90.00 86 THR A N 1
ATOM 589 C CA . THR A 1 86 ? 3.974 -6.534 -1.588 1.00 90.00 86 THR A CA 1
ATOM 590 C C . THR A 1 86 ? 5.466 -6.619 -1.867 1.00 90.00 86 THR A C 1
ATOM 592 O O . THR A 1 86 ? 6.084 -5.606 -2.203 1.00 90.00 86 THR A O 1
ATOM 595 N N . ARG A 1 87 ? 6.037 -7.824 -1.815 1.00 91.44 87 ARG A N 1
ATOM 596 C CA . ARG A 1 87 ? 7.440 -8.062 -2.153 1.00 91.44 87 ARG A CA 1
ATOM 597 C C . ARG A 1 87 ? 7.728 -7.809 -3.633 1.00 91.44 87 ARG A C 1
ATOM 599 O O . ARG A 1 87 ? 8.773 -7.249 -3.951 1.00 91.44 87 ARG A O 1
ATOM 606 N N . HIS A 1 88 ? 6.802 -8.132 -4.536 1.00 90.94 88 HIS A N 1
ATOM 607 C CA . HIS A 1 88 ? 6.902 -7.739 -5.945 1.00 90.94 88 HIS A CA 1
ATOM 608 C C . HIS A 1 88 ? 6.751 -6.229 -6.141 1.00 90.94 88 HIS A C 1
ATOM 610 O O . HIS A 1 88 ? 7.478 -5.651 -6.934 1.00 90.94 88 HIS A O 1
ATOM 616 N N . ILE A 1 89 ? 5.854 -5.557 -5.422 1.00 91.38 89 ILE A N 1
ATOM 617 C CA . ILE A 1 89 ? 5.648 -4.107 -5.556 1.00 91.38 89 ILE A CA 1
ATOM 618 C C . ILE A 1 89 ? 6.872 -3.332 -5.063 1.00 91.38 89 ILE A C 1
ATOM 620 O O . ILE A 1 89 ? 7.333 -2.415 -5.735 1.00 91.38 89 ILE A O 1
ATOM 624 N N . PHE A 1 90 ? 7.402 -3.672 -3.890 1.00 92.06 90 PHE A N 1
ATOM 625 C CA . PHE A 1 90 ? 8.479 -2.903 -3.265 1.00 92.06 90 PHE A CA 1
ATOM 626 C C . PHE A 1 90 ? 9.881 -3.433 -3.581 1.00 92.06 90 PHE A C 1
ATOM 628 O O . PHE A 1 90 ? 10.865 -2.706 -3.401 1.00 92.06 90 PHE A O 1
ATOM 635 N N . GLY A 1 91 ? 9.997 -4.677 -4.045 1.00 89.56 91 GLY A N 1
ATOM 636 C CA . GLY A 1 91 ? 11.272 -5.326 -4.325 1.00 89.56 91 GLY A CA 1
ATOM 637 C C . GLY A 1 91 ? 12.204 -5.280 -3.115 1.00 89.56 91 GLY A C 1
ATOM 638 O O . GLY A 1 91 ? 11.811 -5.534 -1.978 1.00 89.56 91 GLY A O 1
ATOM 639 N N . SER A 1 92 ? 13.453 -4.870 -3.342 1.00 87.94 92 SER A N 1
ATOM 640 C CA . SER A 1 92 ? 14.456 -4.706 -2.281 1.00 87.94 92 SER A CA 1
ATOM 641 C C . SER A 1 92 ? 14.154 -3.578 -1.286 1.00 87.94 92 SER A C 1
ATOM 643 O O . SER A 1 92 ? 14.842 -3.466 -0.275 1.00 87.94 92 SER A O 1
ATOM 645 N N . ASN A 1 93 ? 13.172 -2.716 -1.568 1.00 87.38 93 ASN A N 1
ATOM 646 C CA . ASN A 1 93 ? 12.816 -1.588 -0.707 1.00 87.38 93 ASN A CA 1
ATOM 647 C C . ASN A 1 93 ? 11.715 -1.931 0.304 1.00 87.38 93 ASN A C 1
ATOM 649 O O . ASN A 1 93 ? 11.380 -1.077 1.121 1.00 87.38 93 ASN A O 1
ATOM 653 N N . GLU A 1 94 ? 11.167 -3.148 0.279 1.00 88.44 94 GLU A N 1
ATOM 654 C CA . GLU A 1 94 ? 10.061 -3.577 1.145 1.00 88.44 94 GLU A CA 1
ATOM 655 C C . GLU A 1 94 ? 10.318 -3.252 2.629 1.00 88.44 94 GLU A C 1
ATOM 657 O O . GLU A 1 94 ? 9.530 -2.549 3.266 1.00 88.44 94 GLU A O 1
ATOM 662 N N . ASP A 1 95 ? 11.472 -3.656 3.162 1.00 87.69 95 ASP A N 1
ATOM 663 C CA . ASP A 1 95 ? 11.850 -3.378 4.552 1.00 87.69 95 ASP A CA 1
ATOM 664 C C . ASP A 1 95 ? 11.981 -1.877 4.844 1.00 87.69 95 ASP A C 1
ATOM 666 O O . ASP A 1 95 ? 11.606 -1.406 5.922 1.00 87.69 95 ASP A O 1
ATOM 670 N N . ALA A 1 96 ? 12.511 -1.099 3.898 1.00 87.50 96 ALA A N 1
ATOM 671 C CA . ALA A 1 96 ? 12.649 0.346 4.050 1.00 87.50 96 ALA A CA 1
ATOM 672 C C . ALA A 1 96 ? 11.275 1.028 4.098 1.00 87.50 96 ALA A C 1
ATOM 674 O O . ALA A 1 96 ? 11.052 1.892 4.948 1.00 87.50 96 ALA A O 1
ATOM 675 N N . VAL A 1 97 ? 10.335 0.587 3.258 1.00 87.19 97 VAL A N 1
ATOM 676 C CA . VAL A 1 97 ? 8.948 1.066 3.243 1.00 87.19 97 VAL A CA 1
ATOM 677 C C . VAL A 1 97 ? 8.258 0.725 4.563 1.00 87.19 97 VAL A C 1
ATOM 679 O O . VAL A 1 97 ? 7.701 1.621 5.195 1.00 87.19 97 VAL A O 1
ATOM 682 N N . TYR A 1 98 ? 8.364 -0.514 5.054 1.00 85.00 98 TYR A N 1
ATOM 683 C CA . TYR A 1 98 ? 7.793 -0.891 6.353 1.00 85.00 98 TYR A CA 1
ATOM 684 C C . TYR A 1 98 ? 8.367 -0.074 7.514 1.00 85.00 98 TYR A C 1
ATOM 686 O O . TYR A 1 98 ? 7.619 0.339 8.402 1.00 85.00 98 TYR A O 1
ATOM 694 N N . ASN A 1 99 ? 9.675 0.189 7.519 1.00 84.12 99 ASN A N 1
ATOM 695 C CA . ASN A 1 99 ? 10.309 1.009 8.553 1.00 84.12 99 ASN A CA 1
ATOM 696 C C . ASN A 1 99 ? 9.868 2.476 8.473 1.00 84.12 99 ASN A C 1
ATOM 698 O O . ASN A 1 99 ? 9.580 3.094 9.499 1.00 84.12 99 ASN A O 1
ATOM 702 N N . GLN A 1 100 ? 9.771 3.026 7.264 1.00 83.69 100 GLN A N 1
ATOM 703 C CA . GLN A 1 100 ? 9.341 4.401 7.043 1.00 83.69 100 GLN A CA 1
ATOM 704 C C . GLN A 1 100 ? 7.873 4.597 7.441 1.00 83.69 100 GLN A C 1
ATOM 706 O O . GLN A 1 100 ? 7.571 5.512 8.205 1.00 83.69 100 GLN A O 1
ATOM 711 N N . LEU A 1 101 ? 6.973 3.716 6.994 1.00 80.31 101 LEU A N 1
ATOM 712 C CA . LEU A 1 101 ? 5.546 3.753 7.339 1.00 80.31 101 LEU A CA 1
ATOM 713 C C . LEU A 1 101 ? 5.320 3.452 8.827 1.00 80.31 101 LEU A C 1
ATOM 715 O O . LEU A 1 101 ? 4.530 4.129 9.484 1.00 80.31 101 LEU A O 1
ATOM 719 N N . GLY A 1 102 ? 6.078 2.515 9.401 1.00 72.88 102 GLY A N 1
ATOM 720 C CA . GLY A 1 102 ? 6.073 2.248 10.839 1.00 72.88 102 GLY A CA 1
ATOM 721 C C . GLY A 1 102 ? 6.461 3.471 11.680 1.00 72.88 102 GLY A C 1
ATOM 722 O O . GLY A 1 102 ? 5.910 3.660 12.765 1.00 72.88 102 GLY A O 1
ATOM 723 N N . GLY A 1 103 ? 7.341 4.334 11.159 1.00 67.88 103 GLY A N 1
ATOM 724 C CA . GLY A 1 103 ? 7.735 5.600 11.782 1.00 67.88 103 GLY A CA 1
ATOM 725 C C . GLY A 1 103 ? 6.642 6.676 11.778 1.00 67.88 103 GLY A C 1
ATOM 726 O O . GLY A 1 103 ? 6.562 7.457 12.725 1.00 67.88 103 GLY A O 1
ATOM 727 N N . TYR A 1 104 ? 5.750 6.688 10.779 1.00 62.59 104 TYR A N 1
ATOM 728 C CA . TYR A 1 104 ? 4.612 7.621 10.735 1.00 62.59 104 TYR A CA 1
ATOM 729 C C . TYR A 1 104 ? 3.586 7.365 11.8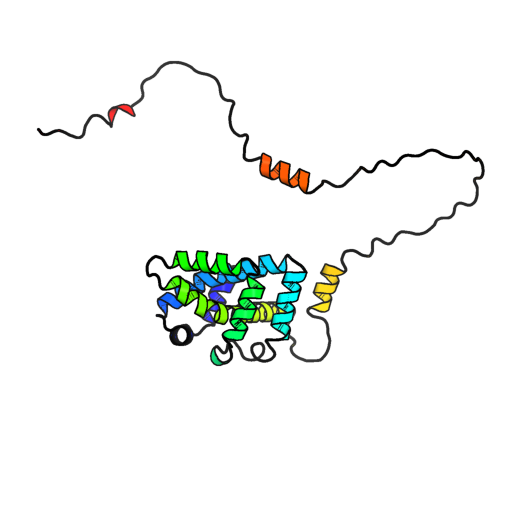56 1.00 62.59 104 TYR A C 1
ATOM 731 O O . TYR A 1 104 ? 2.894 8.288 12.278 1.00 62.59 104 TYR A O 1
ATOM 739 N N . GLY A 1 105 ? 3.532 6.144 12.400 1.00 52.88 105 GLY A N 1
ATOM 740 C CA . GLY A 1 105 ? 2.663 5.760 13.521 1.00 52.88 105 GLY A CA 1
ATOM 741 C C . GLY A 1 105 ? 3.225 6.053 14.920 1.00 52.88 105 GLY A C 1
ATOM 742 O O . GLY A 1 105 ? 2.666 5.579 15.912 1.00 52.88 105 GLY A O 1
ATOM 743 N N . ALA A 1 106 ? 4.324 6.807 15.044 1.00 46.81 106 ALA A N 1
ATOM 744 C CA . ALA A 1 106 ? 5.007 7.081 16.316 1.00 46.81 106 ALA A CA 1
ATOM 745 C C . ALA A 1 106 ? 4.206 7.929 17.331 1.00 46.81 106 ALA A C 1
ATOM 747 O O . ALA A 1 106 ? 4.691 8.175 18.433 1.00 46.81 106 ALA A O 1
ATOM 748 N N . ALA A 1 107 ? 2.963 8.314 17.024 1.00 49.91 107 ALA A N 1
ATOM 749 C CA . ALA A 1 107 ? 2.021 8.776 18.044 1.00 49.91 107 ALA A CA 1
ATOM 750 C C . ALA A 1 107 ? 1.424 7.623 18.889 1.00 49.91 107 ALA A C 1
ATOM 752 O O . ALA A 1 107 ? 0.835 7.891 19.932 1.00 49.91 107 ALA A O 1
ATOM 753 N N . GLY A 1 108 ? 1.592 6.351 18.490 1.00 52.81 108 GLY A N 1
ATOM 754 C CA . GLY A 1 108 ? 0.997 5.209 19.202 1.00 52.81 108 GLY A CA 1
ATOM 755 C C . GLY A 1 108 ? 1.679 3.844 19.042 1.00 52.81 108 GLY A C 1
ATOM 756 O O . GLY A 1 108 ? 1.237 2.888 19.667 1.00 52.81 108 GLY A O 1
ATOM 757 N N . GLY A 1 109 ? 2.734 3.691 18.232 1.00 55.19 109 GLY A N 1
ATOM 758 C CA . GLY A 1 109 ? 3.496 2.429 18.129 1.00 55.19 109 GLY A CA 1
ATOM 759 C C . GLY A 1 109 ? 2.768 1.263 17.434 1.00 55.19 109 GLY A C 1
ATOM 760 O O . GLY A 1 109 ? 3.411 0.275 17.086 1.00 55.19 109 GLY A O 1
ATOM 761 N N . LEU A 1 110 ? 1.465 1.391 17.152 1.00 58.69 110 LEU A N 1
ATOM 762 C CA . LEU A 1 110 ? 0.676 0.427 16.373 1.00 58.69 110 LEU A CA 1
ATOM 763 C C . LEU A 1 110 ? 0.998 0.432 14.870 1.00 58.69 110 LEU A C 1
ATOM 765 O O . LEU A 1 110 ? 0.673 -0.532 14.184 1.00 58.69 110 LEU A O 1
ATOM 769 N N . GLY A 1 111 ? 1.658 1.477 14.354 1.00 66.69 111 GLY A N 1
ATOM 770 C CA . GLY A 1 111 ? 1.882 1.653 12.916 1.00 66.69 111 GLY A CA 1
ATOM 771 C C . GLY A 1 111 ? 2.565 0.454 12.258 1.00 66.69 111 GLY A C 1
ATOM 772 O O . GLY A 1 111 ? 2.039 -0.107 11.308 1.00 66.69 111 GLY A O 1
ATOM 773 N N . GLY A 1 112 ? 3.703 -0.004 12.784 1.00 75.44 112 GLY A N 1
ATOM 774 C CA . GLY A 1 112 ? 4.483 -1.065 12.133 1.00 75.44 112 GLY A CA 1
ATOM 775 C C . GLY A 1 112 ? 3.771 -2.421 12.040 1.00 75.44 112 GLY A C 1
ATOM 776 O O . GLY A 1 112 ? 3.870 -3.100 11.020 1.00 75.44 112 GLY A O 1
ATOM 777 N N . SER A 1 113 ? 3.042 -2.832 13.081 1.00 83.31 113 SER A N 1
ATOM 778 C CA . SER A 1 113 ? 2.277 -4.087 13.069 1.00 83.31 113 SER A CA 1
ATOM 779 C C . SER A 1 113 ? 0.981 -3.966 12.271 1.00 83.31 113 SER A C 1
ATOM 781 O O . SER A 1 113 ? 0.600 -4.926 11.604 1.00 83.31 113 SER A O 1
ATOM 783 N N . LEU A 1 114 ? 0.338 -2.795 12.294 1.00 87.00 114 LEU A N 1
ATOM 784 C CA . LEU A 1 114 ? -0.821 -2.494 11.463 1.00 87.00 114 LEU A CA 1
ATOM 785 C C . LEU A 1 114 ? -0.445 -2.526 9.980 1.00 87.00 114 LEU A C 1
ATOM 787 O O . LEU A 1 114 ? -1.068 -3.261 9.227 1.00 87.00 114 LEU A O 1
ATOM 791 N N . PHE A 1 115 ? 0.619 -1.832 9.567 1.00 87.38 115 PHE A N 1
ATOM 792 C CA . PHE A 1 115 ? 1.066 -1.815 8.170 1.00 87.38 115 PHE A CA 1
ATOM 793 C C . PHE A 1 115 ? 1.448 -3.201 7.651 1.00 87.38 115 PHE A C 1
ATOM 795 O O . PHE A 1 115 ? 1.111 -3.521 6.520 1.00 87.38 115 PHE A O 1
ATOM 802 N N . ARG A 1 116 ? 2.080 -4.051 8.469 1.00 88.12 116 ARG A N 1
ATOM 803 C CA . ARG A 1 116 ? 2.405 -5.438 8.083 1.00 88.12 116 ARG A CA 1
ATOM 804 C C . ARG A 1 116 ? 1.185 -6.322 7.846 1.00 88.12 116 ARG A C 1
ATOM 806 O O . ARG A 1 116 ? 1.281 -7.272 7.089 1.00 88.12 116 ARG A O 1
ATOM 813 N N . LYS A 1 117 ? 0.056 -6.027 8.489 1.00 88.69 117 LYS A N 1
ATOM 814 C CA . LYS A 1 117 ? -1.212 -6.728 8.238 1.00 88.69 117 LYS A CA 1
ATOM 815 C C . LYS A 1 117 ? -1.990 -6.091 7.094 1.00 88.69 117 LYS A C 1
ATOM 817 O O . LYS A 1 117 ? -2.618 -6.783 6.310 1.00 88.69 117 LYS A O 1
ATOM 822 N N . LEU A 1 118 ? -1.945 -4.765 7.021 1.00 89.62 118 LEU A N 1
ATOM 823 C CA . LEU A 1 118 ? -2.744 -3.967 6.106 1.00 89.62 118 LEU A CA 1
ATOM 824 C C . LEU A 1 118 ? -2.190 -3.997 4.677 1.00 89.62 118 LEU A C 1
ATOM 826 O O . LEU A 1 118 ? -2.963 -4.129 3.737 1.00 89.62 118 LEU A O 1
ATOM 830 N N . LEU A 1 119 ? -0.868 -3.895 4.494 1.00 90.88 119 LEU A N 1
ATOM 831 C CA . LEU A 1 119 ? -0.247 -3.842 3.165 1.00 90.88 119 LEU A CA 1
ATOM 832 C C . LEU A 1 119 ? -0.527 -5.092 2.315 1.00 90.88 119 LEU A C 1
ATOM 834 O O . LEU A 1 119 ? -0.940 -4.904 1.171 1.00 90.88 119 LEU A O 1
ATOM 838 N N . PRO A 1 120 ? -0.394 -6.326 2.842 1.00 89.19 120 PRO A N 1
ATOM 839 C CA . PRO A 1 120 ? -0.765 -7.530 2.103 1.00 89.19 120 PRO A CA 1
ATOM 840 C C . PRO A 1 120 ? -2.225 -7.537 1.642 1.00 89.19 120 PRO A C 1
ATOM 842 O O . PRO A 1 120 ? -2.517 -8.005 0.553 1.00 89.19 120 PRO A O 1
ATOM 845 N N . ILE A 1 121 ? -3.146 -6.964 2.422 1.00 89.44 121 ILE A N 1
ATOM 846 C CA . ILE A 1 121 ? -4.564 -6.892 2.040 1.00 89.44 121 ILE A CA 1
ATOM 847 C C . ILE A 1 121 ? -4.785 -5.809 0.974 1.00 89.44 121 ILE A C 1
ATOM 849 O O . ILE A 1 121 ? -5.526 -6.006 0.015 1.00 89.44 121 ILE A O 1
ATOM 853 N N . LEU A 1 122 ? -4.133 -4.653 1.120 1.00 89.38 122 LEU A N 1
ATOM 854 C CA . LEU A 1 122 ? -4.297 -3.521 0.205 1.00 89.38 122 LEU A CA 1
ATOM 855 C C . LEU A 1 122 ? -3.633 -3.744 -1.159 1.00 89.38 122 LEU A C 1
ATOM 857 O O . LEU A 1 122 ? -4.106 -3.200 -2.156 1.00 89.38 122 LEU A O 1
ATOM 861 N N . ALA A 1 123 ? -2.544 -4.508 -1.230 1.00 90.12 123 ALA A N 1
ATOM 862 C CA . ALA A 1 123 ? -1.782 -4.687 -2.462 1.00 90.12 123 ALA A CA 1
ATOM 863 C C . ALA A 1 123 ? -2.595 -5.342 -3.611 1.00 90.12 123 ALA A C 1
ATOM 865 O O . ALA A 1 123 ? -2.662 -4.729 -4.684 1.00 90.12 123 ALA A O 1
ATOM 866 N N . PRO A 1 124 ? -3.285 -6.487 -3.414 1.00 84.56 124 PRO A N 1
ATOM 867 C CA . PRO A 1 124 ? -4.181 -7.074 -4.421 1.00 84.56 124 PRO A CA 1
ATOM 868 C C . PRO A 1 124 ? -5.304 -6.125 -4.862 1.00 84.56 124 PRO A C 1
ATOM 870 O O . PRO A 1 124 ? -5.651 -6.049 -6.042 1.00 84.56 124 PRO A O 1
ATOM 873 N N . ILE A 1 125 ? -5.844 -5.341 -3.925 1.00 85.25 125 ILE A N 1
ATOM 874 C CA . ILE A 1 125 ? -6.940 -4.394 -4.172 1.00 85.25 125 ILE A CA 1
ATOM 875 C C . ILE A 1 125 ? -6.478 -3.262 -5.091 1.00 85.25 125 ILE A C 1
ATOM 877 O O . ILE A 1 125 ? -7.160 -2.922 -6.061 1.00 85.25 125 ILE A O 1
ATOM 881 N N . VAL A 1 126 ? -5.310 -2.679 -4.811 1.00 87.00 126 VAL A N 1
ATOM 882 C CA . VAL A 1 126 ? -4.730 -1.610 -5.635 1.00 87.00 126 VAL A CA 1
ATOM 883 C C . VAL A 1 126 ? -4.445 -2.114 -7.046 1.00 87.00 126 VAL A C 1
ATOM 885 O O . VAL A 1 126 ? -4.778 -1.432 -8.017 1.00 87.00 126 VAL A O 1
ATOM 888 N N . LEU A 1 127 ? -3.881 -3.316 -7.178 1.00 84.06 127 LEU A N 1
ATOM 889 C CA . LEU A 1 127 ? -3.637 -3.936 -8.478 1.00 84.06 127 LEU A CA 1
ATOM 890 C C . LEU A 1 127 ? -4.936 -4.170 -9.256 1.00 84.06 127 LEU A C 1
ATOM 892 O O . LEU A 1 127 ? -5.035 -3.763 -10.416 1.00 84.06 127 LEU A O 1
ATOM 896 N N . SER A 1 128 ? -5.952 -4.733 -8.602 1.00 79.88 128 SER A N 1
ATOM 897 C CA . SER A 1 128 ? -7.286 -4.932 -9.176 1.00 79.88 128 SER A CA 1
ATOM 898 C C . SER A 1 128 ? -7.908 -3.615 -9.643 1.00 79.88 128 SER A C 1
ATOM 900 O O . SER A 1 128 ? -8.438 -3.532 -10.753 1.00 79.88 128 SER A O 1
ATOM 902 N N . TYR A 1 129 ? -7.785 -2.544 -8.850 1.00 83.44 129 TYR A N 1
ATOM 903 C CA . TYR A 1 129 ? -8.254 -1.209 -9.224 1.00 83.44 129 TYR A CA 1
ATOM 904 C C . TYR A 1 129 ? -7.522 -0.670 -10.462 1.00 83.44 129 TYR A C 1
ATOM 906 O O . TYR A 1 129 ? -8.170 -0.165 -11.380 1.00 83.44 129 TYR A O 1
ATOM 914 N N . ILE A 1 130 ? -6.192 -0.802 -10.536 1.00 82.50 130 ILE A N 1
ATOM 915 C CA . ILE A 1 130 ? -5.399 -0.364 -11.698 1.00 82.50 130 ILE A CA 1
ATOM 916 C C . ILE A 1 130 ? -5.794 -1.147 -12.953 1.00 82.50 130 ILE A C 1
ATOM 918 O O . ILE A 1 130 ? -6.014 -0.538 -14.002 1.00 82.50 130 ILE A O 1
ATOM 922 N N . MET A 1 131 ? -5.936 -2.470 -12.855 1.00 77.25 131 MET A N 1
ATOM 923 C CA . MET A 1 131 ? -6.356 -3.322 -13.973 1.00 77.25 131 MET A CA 1
ATOM 924 C C . MET A 1 131 ? -7.766 -2.991 -14.447 1.00 77.25 131 MET A C 1
ATOM 926 O O . MET A 1 131 ? -7.990 -2.820 -15.649 1.00 77.25 131 MET A O 1
ATOM 930 N N . LYS A 1 132 ? -8.715 -2.837 -13.520 1.00 77.81 132 LYS A N 1
ATOM 931 C CA . LYS A 1 132 ? -10.083 -2.416 -13.831 1.00 77.81 132 LYS A CA 1
ATOM 932 C C . LYS A 1 132 ? -10.082 -1.067 -14.533 1.00 77.81 132 LYS A C 1
ATOM 934 O O . LYS A 1 132 ? -10.706 -0.916 -15.577 1.00 77.81 132 LYS A O 1
ATOM 939 N N . GLN A 1 133 ? -9.324 -0.108 -14.014 1.00 79.25 133 GLN A N 1
ATOM 940 C CA . GLN A 1 133 ? -9.195 1.222 -14.592 1.00 79.25 133 GLN A CA 1
ATOM 941 C C . GLN A 1 133 ? -8.546 1.180 -15.990 1.00 79.25 133 GLN A C 1
ATOM 943 O O . GLN A 1 133 ? -8.976 1.896 -16.891 1.00 79.25 133 GLN A O 1
ATOM 948 N N . MET A 1 134 ? -7.550 0.321 -16.219 1.00 75.94 134 MET A N 1
ATOM 949 C CA . MET A 1 134 ? -6.936 0.122 -17.537 1.00 75.94 134 MET A CA 1
ATOM 950 C C . MET A 1 134 ? -7.911 -0.526 -18.529 1.00 75.94 134 MET A C 1
ATOM 952 O O . MET A 1 134 ? -8.046 -0.052 -19.657 1.00 75.94 134 MET A O 1
ATOM 956 N N . THR A 1 135 ? -8.642 -1.552 -18.094 1.00 72.62 135 THR A N 1
ATOM 957 C CA . THR A 1 135 ? -9.674 -2.238 -18.887 1.00 72.62 135 THR A CA 1
ATOM 958 C C . THR A 1 135 ? -10.806 -1.278 -19.251 1.00 72.62 135 THR A C 1
ATOM 960 O O . THR A 1 135 ? -11.247 -1.220 -20.397 1.00 72.62 135 THR A O 1
ATOM 963 N N . GLN A 1 136 ? -11.230 -0.444 -18.302 1.00 70.56 136 GLN A N 1
ATOM 964 C CA . GLN A 1 136 ? -12.292 0.537 -18.493 1.00 70.56 136 GLN A CA 1
ATOM 965 C C . GLN A 1 136 ? -11.870 1.678 -19.432 1.00 70.56 136 GLN A C 1
ATOM 967 O O . GLN A 1 136 ? -12.681 2.129 -20.240 1.00 70.56 136 GLN A O 1
ATOM 972 N N . ARG A 1 137 ? -10.594 2.092 -19.406 1.00 66.56 137 ARG A N 1
ATOM 973 C CA . ARG A 1 137 ? -10.019 3.056 -20.367 1.00 66.56 137 ARG A CA 1
ATOM 974 C C . ARG A 1 137 ? -9.800 2.477 -21.764 1.00 66.56 137 ARG A C 1
ATOM 976 O O . ARG A 1 137 ? -9.892 3.219 -22.735 1.00 66.56 137 ARG A O 1
ATOM 983 N N . THR A 1 138 ? -9.528 1.178 -21.869 1.00 60.00 138 THR A N 1
ATOM 984 C CA . THR A 1 138 ? -9.310 0.481 -23.153 1.00 60.00 138 THR A CA 1
ATOM 985 C C . THR A 1 138 ? -10.635 0.122 -23.847 1.00 60.00 138 THR A C 1
ATOM 987 O O . THR A 1 138 ? -10.642 -0.379 -24.965 1.00 60.00 138 THR A O 1
ATOM 990 N N . GLY A 1 139 ? -11.772 0.466 -23.231 1.00 49.12 139 GLY A N 1
ATOM 991 C CA . GLY A 1 139 ? -13.104 0.163 -23.738 1.00 49.12 139 GLY A CA 1
ATOM 992 C C . GLY A 1 139 ? -13.537 -1.213 -23.254 1.00 49.12 139 GLY A C 1
ATOM 993 O O . GLY A 1 139 ? -13.123 -2.235 -23.791 1.00 49.12 139 GLY A O 1
ATOM 994 N N . GLY A 1 140 ? -14.379 -1.228 -22.219 1.00 57.41 140 GLY A N 1
ATOM 995 C CA . GLY A 1 140 ? -14.927 -2.452 -21.650 1.00 57.41 140 GLY A CA 1
ATOM 996 C C . GLY A 1 140 ? -15.573 -3.342 -22.714 1.00 57.41 140 GLY A C 1
ATOM 997 O O . GLY A 1 140 ? -16.645 -3.041 -23.237 1.00 57.41 140 GLY A O 1
ATOM 998 N N . SER A 1 141 ? -14.926 -4.466 -22.996 1.00 42.94 141 SER A N 1
ATOM 999 C CA . SER A 1 141 ? -15.553 -5.638 -23.588 1.00 42.94 141 SER A CA 1
ATOM 1000 C C . SER A 1 141 ? -14.901 -6.884 -23.004 1.00 42.94 141 SER A C 1
ATOM 1002 O O . SER A 1 141 ? -14.053 -7.529 -23.612 1.00 42.94 141 SER A O 1
ATOM 1004 N N . SER A 1 142 ? -15.341 -7.242 -21.798 1.00 48.44 142 SER A N 1
ATOM 1005 C CA . SER A 1 142 ? -15.349 -8.637 -21.362 1.00 48.44 142 SER A CA 1
ATOM 1006 C C . SER A 1 142 ? -16.427 -9.367 -22.166 1.00 48.44 142 SER A C 1
ATOM 1008 O O . SER A 1 142 ? -17.551 -9.575 -21.716 1.00 48.44 142 SER A O 1
ATOM 1010 N N . SER A 1 143 ? -16.124 -9.682 -23.421 1.00 47.00 143 SER A N 1
ATOM 1011 C CA . SER A 1 143 ? -16.824 -10.714 -24.181 1.00 47.00 143 SER A CA 1
ATOM 1012 C C . SER A 1 143 ? -15.980 -11.132 -25.371 1.00 47.00 143 SER A C 1
ATOM 1014 O O . SER A 1 143 ? -15.932 -10.452 -26.389 1.00 47.00 143 SER A O 1
ATOM 1016 N N . GLY A 1 144 ? -15.370 -12.307 -25.237 1.00 42.97 144 GLY A N 1
ATOM 1017 C CA . GLY A 1 144 ? -14.859 -13.072 -26.364 1.00 42.97 144 GLY A CA 1
ATOM 1018 C C . GLY A 1 144 ? -13.352 -12.980 -26.561 1.00 42.97 144 GLY A C 1
ATOM 1019 O O . GLY A 1 144 ? -12.818 -11.954 -26.951 1.00 42.97 144 GLY A O 1
ATOM 1020 N N . SER A 1 145 ? -12.694 -14.117 -26.324 1.00 54.06 145 SER A N 1
ATOM 1021 C CA . SER A 1 145 ? -11.644 -14.686 -27.177 1.00 54.06 145 SER A CA 1
ATOM 1022 C C . SER A 1 145 ? -11.042 -13.728 -28.222 1.00 54.06 145 SER A C 1
ATOM 1024 O O . SER A 1 145 ? -11.619 -13.514 -29.285 1.00 54.06 145 SER A O 1
ATOM 1026 N N . GLY A 1 146 ? -9.854 -13.194 -27.942 1.00 43.88 146 GLY A N 1
ATOM 1027 C CA . GLY A 1 146 ? -9.084 -12.434 -28.926 1.00 43.88 146 GLY A CA 1
ATOM 1028 C C . GLY A 1 146 ? -8.044 -11.547 -28.262 1.00 43.88 146 GLY A C 1
ATOM 1029 O O . GLY A 1 146 ? -8.365 -10.468 -27.781 1.00 43.88 146 GLY A O 1
ATOM 1030 N N . GLY A 1 147 ? -6.799 -12.024 -28.201 1.00 49.81 147 GLY A N 1
ATOM 1031 C CA . GLY A 1 147 ? -5.673 -11.264 -27.664 1.00 49.81 147 GLY A CA 1
ATOM 1032 C C . GLY A 1 147 ? -5.518 -9.913 -28.365 1.00 49.81 147 GLY A C 1
ATOM 1033 O O . GLY A 1 147 ? -5.372 -9.875 -29.581 1.00 49.81 147 GLY A O 1
ATOM 1034 N N . GLY A 1 148 ? -5.555 -8.825 -27.593 1.00 54.44 148 GLY A N 1
ATOM 1035 C CA . GLY A 1 148 ? -5.306 -7.485 -28.136 1.00 54.44 148 GLY A CA 1
ATOM 1036 C C . GLY A 1 148 ? -5.336 -6.318 -27.143 1.00 54.44 148 GLY A C 1
ATOM 1037 O O . GLY A 1 148 ? -5.521 -5.179 -27.546 1.00 54.44 148 GLY A O 1
ATOM 1038 N N . GLY A 1 149 ? -5.213 -6.567 -25.833 1.00 55.16 149 GLY A N 1
ATOM 1039 C CA . GLY A 1 149 ? -5.250 -5.491 -24.824 1.00 55.16 149 GLY A CA 1
ATOM 1040 C C . GLY A 1 149 ? -3.866 -5.104 -24.309 1.00 55.16 149 GLY A C 1
ATOM 1041 O O . GLY A 1 149 ? -3.465 -3.948 -24.349 1.00 55.16 149 GLY A O 1
ATOM 1042 N N . LEU A 1 150 ? -3.111 -6.099 -23.841 1.00 63.09 150 LEU A N 1
ATOM 1043 C CA . LEU A 1 150 ? -1.793 -5.889 -23.235 1.00 63.09 150 LEU A CA 1
ATOM 1044 C C . LEU A 1 150 ? -0.659 -6.193 -24.220 1.00 63.09 150 LEU A C 1
ATOM 1046 O O . LEU A 1 150 ? 0.345 -5.491 -24.232 1.00 63.09 150 LEU A O 1
ATOM 1050 N N . GLY A 1 151 ? -0.845 -7.185 -25.098 1.00 63.50 151 GLY A N 1
ATOM 1051 C CA . GLY A 1 151 ? 0.134 -7.560 -26.122 1.00 63.50 151 GLY A CA 1
ATOM 1052 C C . GLY A 1 151 ? 0.368 -6.479 -27.180 1.00 63.50 151 GLY A C 1
ATOM 1053 O O . GLY A 1 151 ? 1.501 -6.309 -27.611 1.00 63.50 151 GLY A O 1
ATOM 1054 N N . ASP A 1 152 ? -0.658 -5.706 -27.546 1.00 65.56 152 ASP A N 1
ATOM 1055 C CA . ASP A 1 152 ? -0.529 -4.603 -28.508 1.00 65.56 152 ASP A CA 1
ATOM 1056 C C . ASP A 1 152 ? 0.168 -3.383 -27.905 1.00 65.56 152 ASP A C 1
ATOM 1058 O O . ASP A 1 152 ? 1.045 -2.803 -28.535 1.00 65.56 152 ASP A O 1
ATOM 1062 N N . ILE A 1 153 ? -0.142 -3.028 -26.655 1.00 64.19 153 ILE A N 1
ATOM 1063 C CA . ILE A 1 153 ? 0.507 -1.902 -25.969 1.00 64.19 153 ILE A CA 1
ATOM 1064 C C . ILE A 1 153 ? 1.968 -2.246 -25.658 1.00 64.19 153 ILE A C 1
ATOM 1066 O O . ILE A 1 153 ? 2.868 -1.445 -25.917 1.00 64.19 153 ILE A O 1
ATOM 1070 N N . LEU A 1 154 ? 2.227 -3.465 -25.173 1.00 67.75 154 LEU A N 1
ATOM 1071 C CA . LEU A 1 154 ? 3.586 -3.960 -24.965 1.00 67.75 154 LEU A CA 1
ATOM 1072 C C . LEU A 1 154 ? 4.318 -4.147 -26.298 1.00 67.75 154 LEU A C 1
ATOM 1074 O O . LEU A 1 154 ? 5.494 -3.820 -26.383 1.00 67.75 154 LEU A O 1
ATOM 1078 N N . GLY A 1 155 ? 3.640 -4.580 -27.360 1.00 66.81 155 GLY A N 1
ATOM 1079 C CA . GLY A 1 155 ? 4.188 -4.670 -28.713 1.00 66.81 155 GLY A CA 1
ATOM 1080 C C . GLY A 1 155 ? 4.520 -3.306 -29.320 1.00 66.81 155 GLY A C 1
ATOM 1081 O O . GLY A 1 155 ? 5.514 -3.177 -30.025 1.00 66.81 155 GLY A O 1
ATOM 1082 N N . GLN A 1 156 ? 3.760 -2.262 -28.998 1.00 67.56 156 GLN A N 1
ATOM 1083 C CA . GLN A 1 156 ? 3.996 -0.903 -29.482 1.00 67.56 156 GLN A CA 1
ATOM 1084 C C . GLN A 1 156 ? 5.121 -0.203 -28.702 1.00 67.56 156 GLN A C 1
ATOM 1086 O O . GLN A 1 156 ? 5.945 0.490 -29.298 1.00 67.56 156 GLN A O 1
ATOM 1091 N N . VAL A 1 157 ? 5.213 -0.438 -27.389 1.00 67.50 157 VAL A N 1
ATOM 1092 C CA . VAL A 1 157 ? 6.296 0.076 -26.530 1.00 67.50 157 VAL A CA 1
ATOM 1093 C C . VAL A 1 157 ? 7.607 -0.682 -26.758 1.00 67.50 157 VAL A C 1
ATOM 1095 O O . VAL A 1 157 ? 8.668 -0.069 -26.872 1.00 67.50 157 VAL A O 1
ATOM 1098 N N . LEU A 1 158 ? 7.557 -2.010 -26.873 1.00 73.06 158 LEU A N 1
ATOM 1099 C CA . LEU A 1 158 ? 8.741 -2.853 -27.051 1.00 73.06 158 LEU A CA 1
ATOM 1100 C C . LEU A 1 158 ? 9.180 -2.952 -28.521 1.00 73.06 158 LEU A C 1
ATOM 1102 O O . LEU A 1 158 ? 10.376 -3.073 -28.796 1.00 73.06 158 LEU A O 1
ATOM 1106 N N . GLY A 1 159 ? 8.235 -2.855 -29.461 1.00 60.78 159 GLY A N 1
ATOM 1107 C CA . GLY A 1 159 ? 8.457 -2.861 -30.911 1.00 60.78 159 GLY A CA 1
ATOM 1108 C C . GLY A 1 159 ? 8.691 -1.480 -31.533 1.00 60.78 159 GLY A C 1
ATOM 1109 O O . GLY A 1 159 ? 9.060 -1.398 -32.703 1.00 60.78 159 GLY A O 1
ATOM 1110 N N . GLY A 1 160 ? 8.584 -0.390 -30.764 1.00 55.69 160 GLY A N 1
ATOM 1111 C CA . GLY A 1 160 ? 8.815 0.987 -31.228 1.00 55.69 160 GLY A CA 1
ATOM 1112 C C . GLY A 1 160 ? 10.254 1.328 -31.655 1.00 55.69 160 GLY A C 1
ATOM 1113 O O . GLY A 1 160 ? 10.561 2.492 -31.893 1.00 55.69 160 GLY A O 1
ATOM 1114 N N . LYS A 1 161 ? 11.152 0.341 -31.764 1.00 56.72 161 LYS A N 1
ATOM 1115 C CA . LYS A 1 161 ? 12.574 0.525 -32.110 1.00 56.72 161 LYS A CA 1
ATOM 1116 C C . LYS A 1 161 ? 13.048 -0.284 -33.322 1.00 56.72 161 LYS A C 1
ATOM 1118 O O . LYS A 1 161 ? 14.247 -0.505 -33.482 1.00 56.72 161 LYS A O 1
ATOM 1123 N N . SER A 1 162 ? 12.160 -0.725 -34.214 1.00 57.66 162 SER A N 1
ATOM 1124 C CA . SER A 1 162 ? 12.591 -1.454 -35.420 1.00 57.66 162 SER A CA 1
ATOM 1125 C C . SER A 1 162 ? 11.707 -1.203 -36.641 1.00 57.66 162 SER A C 1
ATOM 1127 O O . SER A 1 162 ? 10.970 -2.083 -37.059 1.00 57.66 162 SER A O 1
ATOM 1129 N N . ALA A 1 163 ? 11.820 -0.013 -37.237 1.00 54.25 163 ALA A N 1
ATOM 1130 C CA . ALA A 1 163 ? 11.614 0.194 -38.677 1.00 54.25 163 ALA A CA 1
ATOM 1131 C C . ALA A 1 163 ? 12.191 1.548 -39.141 1.00 54.25 163 ALA A C 1
ATOM 1133 O O . ALA A 1 163 ? 11.528 2.323 -39.823 1.00 54.25 163 ALA A O 1
ATOM 1134 N N . ALA A 1 164 ? 13.450 1.846 -38.800 1.00 47.94 164 ALA A N 1
ATOM 1135 C CA . ALA A 1 164 ? 14.258 2.680 -39.688 1.00 47.94 164 ALA A CA 1
ATOM 1136 C C . ALA A 1 164 ? 14.759 1.745 -40.790 1.00 47.94 164 ALA A C 1
ATOM 1138 O O . ALA A 1 164 ? 15.786 1.085 -40.655 1.00 47.94 164 ALA A O 1
ATOM 1139 N N . GLN A 1 165 ? 13.933 1.604 -41.821 1.00 47.94 165 GLN A N 1
ATOM 1140 C CA . GLN A 1 165 ? 14.250 0.900 -43.051 1.00 47.94 165 GLN A CA 1
ATOM 1141 C C . GLN A 1 165 ? 15.549 1.489 -43.629 1.00 47.94 165 GLN A C 1
ATOM 1143 O O . GLN A 1 165 ? 15.561 2.671 -43.980 1.00 47.94 165 GLN A O 1
ATOM 1148 N N . PRO A 1 166 ? 16.645 0.719 -43.735 1.00 45.38 166 PRO A N 1
ATOM 1149 C CA . PRO A 1 166 ? 17.759 1.111 -44.577 1.00 45.38 166 PRO A CA 1
ATOM 1150 C C . PRO A 1 166 ? 17.244 1.061 -46.017 1.00 45.38 166 PRO A C 1
ATOM 1152 O O . PRO A 1 166 ? 16.855 -0.000 -46.505 1.00 45.38 166 PRO A O 1
ATOM 1155 N N . GLN A 1 167 ? 17.163 2.216 -46.679 1.00 43.28 167 GLN A N 1
ATOM 1156 C CA . GLN A 1 167 ? 17.001 2.251 -48.126 1.00 43.28 167 GLN A CA 1
ATOM 1157 C C . GLN A 1 167 ? 18.242 1.616 -48.758 1.00 43.28 167 GLN A C 1
ATOM 1159 O O . GLN A 1 167 ? 19.345 2.155 -48.693 1.00 43.28 167 GLN A O 1
ATOM 1164 N N . ASP A 1 168 ? 18.021 0.441 -49.333 1.00 38.69 168 ASP A N 1
ATOM 1165 C CA . ASP A 1 168 ? 18.961 -0.310 -50.144 1.00 38.69 168 ASP A CA 1
ATOM 1166 C C . ASP A 1 168 ? 19.152 0.369 -51.516 1.00 38.69 168 ASP A C 1
ATOM 1168 O O . ASP A 1 168 ? 18.193 0.810 -52.152 1.00 38.69 168 ASP A O 1
ATOM 1172 N N . ALA A 1 169 ? 20.418 0.434 -51.928 1.00 41.94 169 ALA A N 1
ATOM 1173 C CA . ALA A 1 169 ? 20.932 0.339 -53.294 1.00 41.94 169 ALA A CA 1
ATOM 1174 C C . ALA A 1 169 ? 20.337 1.219 -54.418 1.00 41.94 169 ALA A C 1
ATOM 1176 O O . ALA A 1 169 ? 19.429 0.825 -55.150 1.00 41.94 169 ALA A O 1
ATOM 1177 N N . GLN A 1 170 ? 21.035 2.319 -54.725 1.00 45.06 170 GLN A N 1
ATOM 1178 C CA . GLN A 1 170 ? 21.318 2.661 -56.124 1.00 45.06 170 GLN A CA 1
ATOM 1179 C C . GLN A 1 170 ? 22.772 2.297 -56.430 1.00 45.06 170 GLN A C 1
ATOM 1181 O O . GLN A 1 170 ? 23.711 2.893 -55.908 1.00 45.06 170 GLN A O 1
ATOM 1186 N N . VAL A 1 171 ? 22.916 1.256 -57.243 1.00 45.84 171 VAL A N 1
ATOM 1187 C CA . VAL A 1 171 ? 24.168 0.763 -57.812 1.00 45.84 171 VAL A CA 1
ATOM 1188 C C . VAL A 1 171 ? 24.547 1.704 -58.956 1.00 45.84 171 VAL A C 1
ATOM 1190 O O . VAL A 1 171 ? 23.866 1.729 -59.978 1.00 45.84 171 VAL A O 1
ATOM 1193 N N . ASP A 1 172 ? 25.594 2.507 -58.768 1.00 50.97 172 ASP A N 1
ATOM 1194 C CA . ASP A 1 172 ? 26.257 3.235 -59.853 1.00 50.97 172 ASP A CA 1
ATOM 1195 C C . ASP A 1 172 ? 27.421 2.366 -60.355 1.00 50.97 172 ASP A C 1
ATOM 1197 O O . ASP A 1 172 ? 28.494 2.281 -59.752 1.00 50.97 172 ASP A O 1
ATOM 1201 N N . ASP A 1 173 ? 27.154 1.626 -61.429 1.00 56.00 173 ASP A N 1
ATOM 1202 C CA . ASP A 1 173 ? 28.162 0.983 -62.264 1.00 56.00 173 ASP A CA 1
ATOM 1203 C C . ASP A 1 173 ? 28.967 2.087 -62.963 1.00 56.00 173 ASP A C 1
ATOM 1205 O O . ASP A 1 173 ? 28.454 2.669 -63.919 1.00 56.00 173 ASP A O 1
ATOM 1209 N N . ASN A 1 174 ? 30.196 2.370 -62.496 1.00 53.12 174 ASN A N 1
ATOM 1210 C CA . ASN A 1 174 ? 31.393 2.665 -63.317 1.00 53.12 174 ASN A CA 1
ATOM 1211 C C . ASN A 1 174 ? 32.432 3.579 -62.626 1.00 53.12 174 ASN A C 1
ATOM 1213 O O . ASN A 1 174 ? 32.623 4.706 -63.071 1.00 53.12 174 ASN A O 1
ATOM 1217 N N . VAL A 1 175 ? 33.197 3.082 -61.637 1.00 41.25 175 VAL A N 1
ATOM 1218 C CA . VAL A 1 175 ? 34.592 3.537 -61.409 1.00 41.25 175 VAL A CA 1
ATOM 1219 C C . VAL A 1 175 ? 35.451 2.427 -60.768 1.00 41.25 175 VAL A C 1
ATOM 1221 O O . VAL A 1 175 ? 35.332 2.115 -59.587 1.00 41.25 175 VAL A O 1
ATOM 1224 N N . LEU A 1 176 ? 36.408 1.894 -61.529 1.00 41.88 176 LEU A N 1
ATOM 1225 C CA . LEU A 1 176 ? 37.718 1.410 -61.051 1.00 41.88 176 LEU A CA 1
ATOM 1226 C C . LEU A 1 176 ? 38.781 2.277 -61.770 1.00 41.88 176 LEU A C 1
ATOM 1228 O O . LEU A 1 176 ? 38.461 2.746 -62.865 1.00 41.88 176 LEU A O 1
ATOM 1232 N N . PRO A 1 177 ? 40.044 2.442 -61.304 1.00 57.06 177 PRO A N 1
ATOM 1233 C CA . PRO A 1 177 ? 40.725 1.772 -60.184 1.00 57.06 177 PRO A CA 1
ATOM 1234 C C . PRO A 1 177 ? 41.633 2.687 -59.315 1.00 57.06 177 PRO A C 1
ATOM 1236 O O . PRO A 1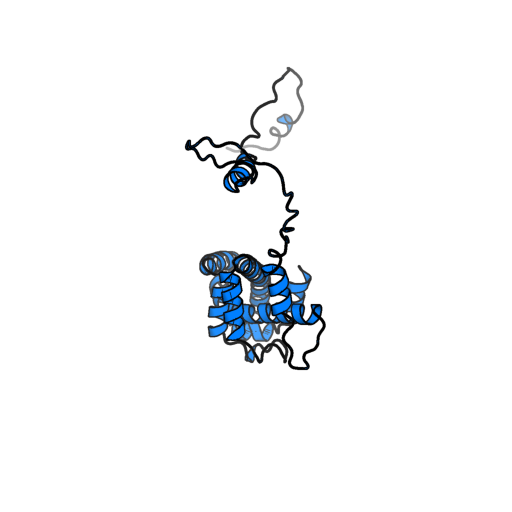 177 ? 42.133 3.698 -59.790 1.00 57.06 177 PRO A O 1
ATOM 1239 N N . GLN A 1 178 ? 42.003 2.252 -58.100 1.00 42.09 178 GLN A N 1
ATOM 1240 C CA . GLN A 1 178 ? 43.418 2.028 -57.733 1.00 42.09 178 GLN A CA 1
ATOM 1241 C C . GLN A 1 178 ? 43.599 1.483 -56.312 1.00 42.09 178 GLN A C 1
ATOM 1243 O O . GLN A 1 178 ? 42.996 1.932 -55.345 1.00 42.09 178 GLN A O 1
ATOM 1248 N N . ARG A 1 179 ? 44.469 0.473 -56.239 1.00 49.88 179 ARG A N 1
ATOM 1249 C CA . ARG A 1 179 ? 44.973 -0.184 -55.035 1.00 49.88 179 ARG A CA 1
ATOM 1250 C C . ARG A 1 179 ? 45.977 0.712 -54.309 1.00 49.88 179 ARG A C 1
ATOM 1252 O O . ARG A 1 179 ? 46.928 1.144 -54.951 1.00 49.88 179 ARG A O 1
ATOM 1259 N N . THR A 1 180 ? 45.871 0.781 -52.985 1.00 43.81 180 THR A N 1
ATOM 1260 C CA . THR A 1 180 ? 47.008 0.766 -52.045 1.00 43.81 180 THR A CA 1
ATOM 1261 C C . THR A 1 180 ? 46.536 0.193 -50.707 1.00 43.81 180 THR A C 1
ATOM 1263 O O . THR A 1 180 ? 45.488 0.582 -50.202 1.00 43.81 180 THR A O 1
ATOM 1266 N N . GLU A 1 181 ? 47.299 -0.761 -50.175 1.00 40.66 181 GLU A N 1
ATOM 1267 C CA . GLU A 1 181 ? 47.135 -1.381 -48.851 1.00 40.66 181 GLU A CA 1
ATOM 1268 C C . GLU A 1 181 ? 47.702 -0.464 -47.719 1.00 40.66 181 GLU A C 1
ATOM 1270 O O . GLU A 1 181 ? 47.948 0.715 -47.971 1.00 40.66 181 GLU A O 1
ATOM 1275 N N . PRO A 1 182 ? 47.969 -0.946 -46.484 1.00 60.81 182 PRO A N 1
ATOM 1276 C CA . PRO A 1 182 ? 47.067 -0.912 -45.330 1.00 60.81 182 PRO A CA 1
ATOM 1277 C C . PRO A 1 182 ? 47.656 -0.125 -44.137 1.00 60.81 182 PRO A C 1
ATOM 1279 O O . PRO A 1 182 ? 48.838 -0.267 -43.839 1.00 60.81 182 PRO A O 1
ATOM 1282 N N . THR A 1 183 ? 46.850 0.595 -43.348 1.00 39.47 183 THR A N 1
ATOM 1283 C CA . THR A 1 183 ? 47.255 0.979 -41.979 1.00 39.47 183 THR A CA 1
ATOM 1284 C C . THR A 1 183 ? 46.075 1.074 -41.007 1.00 39.47 183 THR A C 1
ATOM 1286 O O . THR A 1 183 ? 45.035 1.670 -41.263 1.00 39.47 183 THR A O 1
ATOM 1289 N N . SER A 1 184 ? 46.297 0.438 -39.862 1.00 55.19 184 SER A N 1
ATOM 1290 C CA . SER A 1 184 ? 45.712 0.628 -38.534 1.00 55.19 184 SER A CA 1
ATOM 1291 C C . SER A 1 184 ? 45.163 2.022 -38.209 1.00 55.19 184 SER A C 1
ATOM 1293 O O . SER A 1 184 ? 45.878 3.007 -38.391 1.00 55.19 184 SER A O 1
ATOM 1295 N N . SER A 1 185 ? 43.987 2.073 -37.568 1.00 47.56 185 SER A N 1
ATOM 1296 C CA . SER A 1 185 ? 43.724 2.687 -36.243 1.00 47.56 185 SER A CA 1
ATOM 1297 C C . SER A 1 185 ? 42.230 2.981 -36.076 1.00 47.56 185 SER A C 1
ATOM 1299 O O . SER A 1 185 ? 41.650 3.732 -36.854 1.00 47.56 185 SER A O 1
ATOM 1301 N N . ALA A 1 186 ? 41.618 2.419 -35.033 1.00 52.56 186 ALA A N 1
ATOM 1302 C CA . ALA A 1 186 ? 40.345 2.907 -34.512 1.00 52.56 186 ALA A CA 1
ATOM 1303 C C . ALA A 1 186 ? 40.540 4.303 -33.897 1.00 52.56 186 ALA A C 1
ATOM 1305 O O . ALA A 1 186 ? 41.551 4.547 -33.234 1.00 52.56 186 ALA A O 1
ATOM 1306 N N . PRO A 1 187 ? 39.561 5.197 -34.073 1.00 49.78 187 PRO A N 1
ATOM 1307 C CA . PRO A 1 187 ? 38.990 5.831 -32.893 1.00 49.78 187 PRO A CA 1
ATOM 1308 C C . PRO A 1 187 ? 37.459 5.860 -32.953 1.00 49.78 187 PRO A C 1
ATOM 1310 O O . PRO A 1 187 ? 36.848 6.360 -33.895 1.00 49.78 187 PRO A O 1
ATOM 1313 N N . SER A 1 188 ? 36.847 5.354 -31.887 1.00 53.78 188 SER A N 1
ATOM 1314 C CA . SER A 1 188 ? 35.511 5.752 -31.454 1.00 53.78 188 SER A CA 1
ATOM 1315 C C . SER A 1 188 ? 35.505 7.261 -31.213 1.00 53.78 188 SER A C 1
ATOM 1317 O O . SER A 1 188 ? 36.475 7.763 -30.644 1.00 53.78 188 SER A O 1
ATOM 1319 N N . THR A 1 189 ? 34.433 7.957 -31.605 1.00 52.75 189 THR A N 1
ATOM 1320 C CA . THR A 1 189 ? 33.785 9.083 -30.887 1.00 52.75 189 THR A CA 1
ATOM 1321 C C . THR A 1 189 ? 33.119 10.032 -31.881 1.00 52.75 189 THR A C 1
ATOM 1323 O O . THR A 1 189 ? 33.798 10.822 -32.531 1.00 52.75 189 THR A O 1
ATOM 1326 N N . SER A 1 190 ? 31.786 10.017 -31.918 1.00 50.12 190 SER A N 1
ATOM 1327 C CA . SER A 1 190 ? 30.974 11.238 -32.022 1.00 50.12 190 SER A CA 1
ATOM 1328 C C . SER A 1 190 ? 29.482 10.901 -31.962 1.00 50.12 190 SER A C 1
ATOM 1330 O O . SER A 1 190 ? 28.951 10.232 -32.842 1.00 50.12 190 SER A O 1
ATOM 1332 N N . GLY A 1 191 ? 28.792 11.412 -30.937 1.00 54.50 191 GLY A N 1
ATOM 1333 C CA . GLY A 1 191 ? 27.372 11.739 -31.088 1.00 54.50 191 GLY A CA 1
ATOM 1334 C C . GLY A 1 191 ? 26.382 11.262 -30.032 1.00 54.50 191 GLY A C 1
ATOM 1335 O O . GLY A 1 191 ? 25.191 11.420 -30.282 1.00 54.50 191 GLY A O 1
ATOM 1336 N N . GLN A 1 192 ? 26.795 10.744 -28.872 1.00 60.97 192 GLN A N 1
ATOM 1337 C CA . GLN A 1 192 ? 25.837 10.496 -27.792 1.00 60.97 192 GLN A CA 1
ATOM 1338 C C . GLN A 1 192 ? 26.354 11.069 -26.471 1.00 60.97 192 GLN A C 1
ATOM 1340 O O . GLN A 1 192 ? 27.477 10.748 -26.089 1.00 60.97 192 GLN A O 1
ATOM 1345 N N . PRO A 1 193 ? 25.594 11.949 -25.794 1.00 61.31 193 PRO A N 1
ATOM 1346 C CA . PRO A 1 193 ? 25.952 12.384 -24.455 1.00 61.31 193 PRO A CA 1
ATOM 1347 C C . PRO A 1 193 ? 25.891 11.168 -23.527 1.00 61.31 193 PRO A C 1
ATOM 1349 O O . PRO A 1 193 ? 24.842 10.535 -23.385 1.00 61.31 193 PRO A O 1
ATOM 1352 N N . ASP A 1 194 ? 27.027 10.820 -22.929 1.00 74.06 194 ASP A N 1
ATOM 1353 C CA . ASP A 1 194 ? 27.091 9.768 -21.929 1.00 74.06 194 ASP A CA 1
ATOM 1354 C C . ASP A 1 194 ? 26.283 10.194 -20.700 1.00 74.06 194 ASP A C 1
ATOM 1356 O O . ASP A 1 194 ? 26.413 11.309 -20.188 1.00 74.06 194 ASP A O 1
ATOM 1360 N N . LEU A 1 195 ? 25.459 9.281 -20.183 1.00 73.94 195 LEU A N 1
ATOM 1361 C CA . LEU A 1 195 ? 24.680 9.503 -18.960 1.00 73.94 195 LEU A CA 1
ATOM 1362 C C . LEU A 1 195 ? 25.570 9.920 -17.785 1.00 73.94 195 LEU A C 1
ATOM 1364 O O . LEU A 1 195 ? 25.130 10.652 -16.907 1.00 73.94 195 LEU A O 1
ATOM 1368 N N . ASN A 1 196 ? 26.839 9.512 -17.797 1.00 72.81 196 ASN A N 1
ATOM 1369 C CA . ASN A 1 196 ? 27.808 9.877 -16.774 1.00 72.81 196 ASN A CA 1
ATOM 1370 C C . ASN A 1 196 ? 28.185 11.374 -16.799 1.00 72.81 196 ASN A C 1
ATOM 1372 O O . ASN A 1 196 ? 28.534 11.926 -15.757 1.00 72.81 196 ASN A O 1
ATOM 1376 N N . ASP A 1 197 ? 28.090 12.035 -17.956 1.00 75.44 197 ASP A N 1
ATOM 1377 C CA . ASP A 1 197 ? 28.314 13.479 -18.093 1.00 75.44 197 ASP A CA 1
ATOM 1378 C C . ASP A 1 197 ? 27.055 14.276 -17.733 1.00 75.44 197 ASP A C 1
ATOM 1380 O O . ASP A 1 197 ? 27.148 15.289 -17.043 1.00 75.44 197 ASP A O 1
ATOM 1384 N N . ILE A 1 198 ? 25.868 13.765 -18.077 1.00 79.56 198 ILE A N 1
ATOM 1385 C CA . ILE A 1 198 ? 24.580 14.357 -17.669 1.00 79.56 198 ILE A CA 1
ATOM 1386 C C . ILE A 1 198 ? 24.417 14.299 -16.141 1.00 79.56 198 ILE A C 1
ATOM 1388 O O . ILE A 1 198 ? 24.002 15.271 -15.510 1.00 79.56 198 ILE A O 1
ATOM 1392 N N . LEU A 1 199 ? 24.795 13.176 -15.524 1.00 75.75 199 LEU A N 1
ATOM 1393 C CA . LEU A 1 199 ? 24.751 13.003 -14.07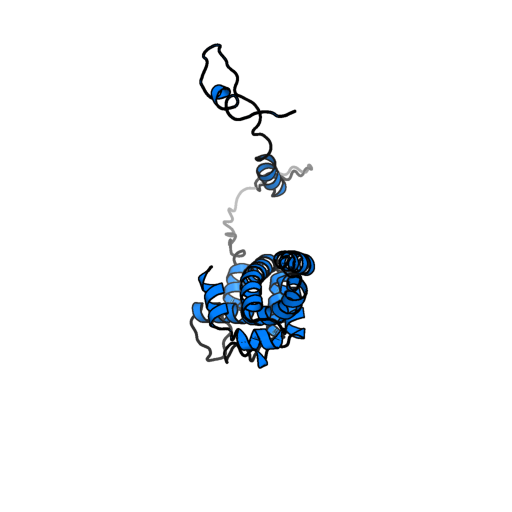1 1.00 75.75 199 LEU A CA 1
ATOM 1394 C C . LEU A 1 199 ? 25.732 13.939 -13.353 1.00 75.75 199 LEU A C 1
ATOM 1396 O O . LEU A 1 199 ? 25.407 14.450 -12.283 1.00 75.75 199 LEU A O 1
ATOM 1400 N N . LYS A 1 200 ? 26.905 14.215 -13.937 1.00 74.19 200 LYS A N 1
ATOM 1401 C CA . LYS A 1 200 ? 27.860 15.192 -13.388 1.00 74.19 200 LYS A CA 1
ATOM 1402 C C . LYS A 1 200 ? 27.371 16.632 -13.509 1.00 74.19 200 LYS A C 1
ATOM 1404 O O . LYS A 1 200 ? 27.612 17.407 -12.589 1.00 74.19 200 LYS A O 1
ATOM 1409 N N . ASP A 1 201 ? 26.680 16.981 -14.589 1.00 75.06 201 ASP A N 1
ATOM 1410 C CA . ASP A 1 201 ? 26.148 18.332 -14.797 1.00 75.06 201 ASP A CA 1
ATOM 1411 C C . ASP A 1 201 ? 24.970 18.632 -13.846 1.00 75.06 201 ASP A C 1
ATOM 1413 O O . ASP A 1 201 ? 24.942 19.664 -13.173 1.00 75.06 201 ASP A O 1
ATOM 1417 N N . VAL A 1 202 ? 24.057 17.669 -13.662 1.00 73.38 202 VAL A N 1
ATOM 1418 C CA . VAL A 1 202 ? 22.917 17.790 -12.730 1.00 73.38 202 VAL A CA 1
ATOM 1419 C C . VAL A 1 202 ? 23.362 17.763 -11.265 1.00 73.38 202 VAL A C 1
ATOM 1421 O O . VAL A 1 202 ? 22.851 18.531 -10.449 1.00 73.38 202 VAL A O 1
ATOM 1424 N N . LEU A 1 203 ? 24.327 16.907 -10.914 1.00 77.12 203 LEU A N 1
ATOM 1425 C CA . LEU A 1 203 ? 24.810 16.789 -9.535 1.00 77.12 203 LEU A CA 1
ATOM 1426 C C . LEU A 1 203 ? 25.817 17.893 -9.164 1.00 77.12 203 LEU A C 1
ATOM 1428 O O . LEU A 1 203 ? 25.913 18.274 -7.999 1.00 77.12 203 LEU A O 1
ATOM 1432 N N . GLY A 1 204 ? 26.541 18.442 -10.144 1.00 59.78 204 GLY A N 1
ATOM 1433 C CA . GLY A 1 204 ? 27.471 19.559 -9.964 1.00 59.78 204 GLY A CA 1
ATOM 1434 C C . GLY A 1 204 ? 26.795 20.933 -9.898 1.00 59.78 204 GLY A C 1
ATOM 1435 O O . GLY A 1 204 ? 27.318 21.836 -9.243 1.00 59.78 204 GLY A O 1
ATOM 1436 N N . GLY A 1 205 ? 25.612 21.092 -10.502 1.00 57.72 205 GLY A N 1
ATOM 1437 C CA . GLY A 1 205 ? 24.890 22.368 -10.586 1.00 57.72 205 GLY A CA 1
ATOM 1438 C C . GLY A 1 205 ? 24.335 22.919 -9.263 1.00 57.72 205 GLY A C 1
ATOM 1439 O O . GLY A 1 205 ? 23.976 24.093 -9.199 1.00 57.72 205 GLY A O 1
ATOM 1440 N N . ALA A 1 206 ? 24.293 22.121 -8.190 1.00 54.88 206 ALA A N 1
ATOM 1441 C CA . ALA A 1 206 ? 23.749 22.542 -6.893 1.00 54.88 206 ALA A CA 1
ATOM 1442 C C . ALA A 1 206 ? 24.809 22.999 -5.866 1.00 54.88 206 ALA A C 1
ATOM 1444 O O . ALA A 1 206 ? 24.444 23.467 -4.789 1.00 54.88 206 ALA A O 1
ATOM 1445 N N . ALA A 1 207 ? 26.109 22.890 -6.170 1.00 56.66 207 ALA A N 1
ATOM 1446 C CA . ALA A 1 207 ? 27.176 23.085 -5.177 1.00 56.66 207 ALA A CA 1
ATOM 1447 C C . ALA A 1 207 ? 28.026 24.361 -5.348 1.00 56.66 207 ALA A C 1
ATOM 1449 O O . ALA A 1 207 ? 28.930 24.595 -4.547 1.00 56.66 207 ALA A O 1
ATOM 1450 N N . SER A 1 208 ? 27.759 25.216 -6.343 1.00 55.00 208 SER A N 1
ATOM 1451 C CA . SER A 1 208 ? 28.607 26.389 -6.630 1.00 55.00 208 SER A CA 1
ATOM 1452 C C . SER A 1 208 ? 27.867 27.729 -6.698 1.00 55.00 208 SER A C 1
ATOM 1454 O O . SER A 1 208 ? 28.237 28.605 -7.477 1.00 55.00 208 SER A O 1
ATOM 1456 N N . SER A 1 209 ? 26.864 27.947 -5.845 1.00 50.66 209 SER A N 1
ATOM 1457 C CA . SER A 1 209 ? 26.340 29.294 -5.571 1.00 50.66 209 SER A CA 1
ATOM 1458 C C . SER A 1 209 ? 26.957 29.869 -4.293 1.00 50.66 209 SER A C 1
ATOM 1460 O O . SER A 1 209 ? 26.263 30.163 -3.321 1.00 50.66 209 SER A O 1
ATOM 1462 N N . GLN A 1 210 ? 28.279 30.032 -4.275 1.00 55.25 210 GLN A N 1
ATOM 1463 C CA . GLN A 1 210 ? 28.945 30.830 -3.253 1.00 55.25 210 GLN A CA 1
ATOM 1464 C C . GLN A 1 210 ? 30.062 31.643 -3.901 1.00 55.25 210 GLN A C 1
ATOM 1466 O O . GLN A 1 210 ? 30.974 31.087 -4.504 1.00 55.25 210 GLN A O 1
ATOM 1471 N N . THR A 1 211 ? 29.982 32.964 -3.711 1.00 45.47 211 THR A N 1
ATOM 1472 C CA . THR A 1 211 ? 30.948 34.011 -4.099 1.00 45.47 211 THR A CA 1
ATOM 1473 C C . THR A 1 211 ? 30.595 34.769 -5.377 1.00 45.47 211 THR A C 1
ATOM 1475 O O . THR A 1 211 ? 30.908 34.334 -6.478 1.00 45.47 211 THR A O 1
ATOM 1478 N N . SER A 1 212 ? 29.992 35.956 -5.204 1.00 49.22 212 SER A N 1
ATOM 1479 C CA . SER A 1 212 ? 30.494 37.241 -5.741 1.00 49.22 212 SER A CA 1
ATOM 1480 C C . SER A 1 212 ? 29.476 38.368 -5.525 1.00 49.22 212 SER A C 1
ATOM 1482 O O . SER A 1 212 ? 28.664 38.640 -6.402 1.00 49.22 212 SER A O 1
ATOM 1484 N N . ARG A 1 213 ? 29.538 39.070 -4.384 1.00 40.84 213 ARG A N 1
ATOM 1485 C CA . ARG A 1 213 ? 29.075 40.468 -4.270 1.00 40.84 213 ARG A CA 1
ATOM 1486 C C . ARG A 1 213 ? 29.922 41.233 -3.249 1.00 40.84 213 ARG A C 1
ATOM 1488 O O . ARG A 1 213 ? 29.639 41.241 -2.056 1.00 40.84 213 ARG A O 1
ATOM 1495 N N . GLN A 1 214 ? 30.970 41.875 -3.756 1.00 55.22 214 GLN A N 1
ATOM 1496 C CA . GLN A 1 214 ? 31.659 43.009 -3.136 1.00 55.22 214 GLN A CA 1
ATOM 1497 C C . GLN A 1 214 ? 30.943 44.307 -3.542 1.00 55.22 214 GLN A C 1
ATOM 1499 O O . GLN A 1 214 ? 30.710 44.495 -4.729 1.00 55.22 214 GLN A O 1
ATOM 1504 N N . GLN A 1 215 ? 30.588 45.173 -2.581 1.00 45.78 215 GLN A N 1
ATOM 1505 C CA . GLN A 1 215 ? 31.141 46.534 -2.387 1.00 45.78 215 GLN A CA 1
ATOM 1506 C C . GLN A 1 215 ? 30.322 47.329 -1.332 1.00 45.78 215 GLN A C 1
ATOM 1508 O O . GLN A 1 215 ? 29.097 47.286 -1.329 1.00 45.78 215 GLN A O 1
ATOM 1513 N N . ALA A 1 216 ? 31.025 48.046 -0.442 1.00 42.31 216 ALA A N 1
ATOM 1514 C CA . ALA A 1 216 ? 30.523 48.886 0.668 1.00 42.31 216 ALA A CA 1
ATOM 1515 C C . ALA A 1 216 ? 30.034 50.289 0.195 1.00 42.31 216 ALA A C 1
ATOM 1517 O O . ALA A 1 216 ? 30.294 50.616 -0.965 1.00 42.31 216 ALA A O 1
ATOM 1518 N N . PRO A 1 217 ? 29.369 51.143 1.024 1.00 52.22 217 PRO A N 1
ATOM 1519 C CA . PRO A 1 217 ? 30.045 51.882 2.109 1.00 52.22 217 PRO A CA 1
ATOM 1520 C C . PRO A 1 217 ? 29.212 52.191 3.384 1.00 52.22 217 PRO A C 1
ATOM 1522 O O . PRO A 1 217 ? 27.989 52.168 3.412 1.00 52.22 217 PRO A O 1
ATOM 1525 N N . SER A 1 218 ? 29.959 52.506 4.441 1.00 49.66 218 SER A N 1
ATOM 1526 C CA . SER A 1 218 ? 29.735 53.465 5.533 1.00 49.66 218 SER A CA 1
ATOM 1527 C C . SER A 1 218 ? 28.365 54.150 5.719 1.00 49.66 218 SER A C 1
ATOM 1529 O O . SER A 1 218 ? 27.957 54.966 4.900 1.00 49.66 218 SER A O 1
ATOM 1531 N N . GLY A 1 219 ? 27.826 54.017 6.940 1.00 48.09 219 GLY A N 1
ATOM 1532 C CA . GLY A 1 219 ? 27.110 55.092 7.642 1.00 48.09 219 GLY A CA 1
ATOM 1533 C C . GLY A 1 219 ? 25.579 55.023 7.637 1.00 48.09 219 GLY A C 1
ATOM 1534 O O . GLY A 1 219 ? 24.949 55.088 6.591 1.00 48.09 219 GLY A O 1
ATOM 1535 N N . GLY A 1 220 ? 24.983 55.006 8.834 1.00 45.84 220 GLY A N 1
ATOM 1536 C CA . GLY A 1 220 ? 23.565 55.327 9.033 1.00 45.84 220 GLY A CA 1
ATOM 1537 C C . GLY A 1 220 ? 22.860 54.359 9.975 1.00 45.84 220 GLY A C 1
ATOM 1538 O O . GLY A 1 220 ? 22.576 53.226 9.608 1.00 45.84 220 GLY A O 1
ATOM 1539 N N . GLY A 1 221 ? 22.582 54.811 11.201 1.00 56.78 221 GLY A N 1
ATOM 1540 C CA . GLY A 1 221 ? 21.805 54.050 12.175 1.00 56.78 221 GLY A CA 1
ATOM 1541 C C . GLY A 1 221 ? 20.404 53.715 11.666 1.00 56.78 221 GLY A C 1
ATOM 1542 O O . GLY A 1 221 ? 19.782 54.503 10.954 1.00 56.78 221 GLY A O 1
ATOM 1543 N N . SER A 1 222 ? 19.887 52.551 12.055 1.00 55.47 222 SER A N 1
ATOM 1544 C CA . SER A 1 222 ? 18.462 52.248 11.928 1.00 55.47 222 SER A CA 1
ATOM 1545 C C . SER A 1 222 ? 18.024 51.173 12.921 1.00 55.47 222 SER A C 1
ATOM 1547 O O . SER A 1 222 ? 18.204 49.987 12.690 1.00 55.47 222 SER A O 1
ATOM 1549 N N . VAL A 1 223 ? 17.451 51.655 14.029 1.00 56.09 223 VAL A N 1
ATOM 1550 C CA . VAL A 1 223 ? 16.200 51.237 14.705 1.00 56.09 223 VAL A CA 1
ATOM 1551 C C . VAL A 1 223 ? 16.013 49.780 15.172 1.00 56.09 223 VAL A C 1
ATOM 1553 O O .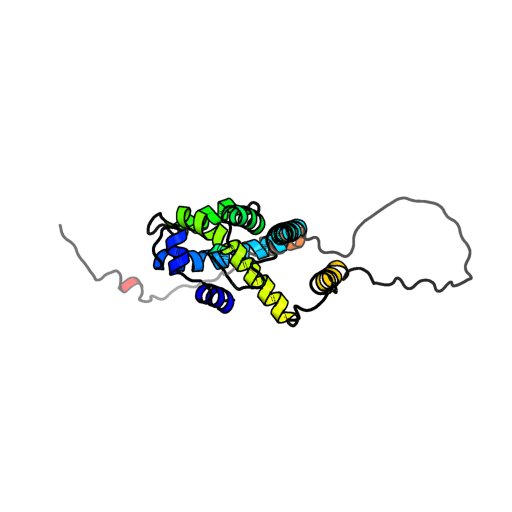 VAL A 1 223 ? 15.216 49.558 16.080 1.00 56.09 223 VAL A O 1
ATOM 1556 N N . ILE A 1 224 ? 16.744 48.787 14.676 1.00 54.66 224 ILE A N 1
ATOM 1557 C CA . ILE A 1 224 ? 16.512 47.381 15.057 1.00 54.66 224 ILE A CA 1
ATOM 1558 C C . ILE A 1 224 ? 17.189 47.038 16.399 1.00 54.66 224 ILE A C 1
ATOM 1560 O O . ILE A 1 224 ? 16.669 46.225 17.158 1.00 54.66 224 ILE A O 1
ATOM 1564 N N . ASP A 1 225 ? 18.254 47.757 16.771 1.00 55.47 225 ASP A N 1
ATOM 1565 C CA . ASP A 1 225 ? 18.944 47.626 18.069 1.00 55.47 225 ASP A CA 1
ATOM 1566 C C . ASP A 1 225 ? 18.191 48.248 19.270 1.00 55.47 225 ASP A C 1
ATOM 1568 O O . ASP A 1 225 ? 18.612 48.118 20.418 1.00 55.47 225 ASP A O 1
ATOM 1572 N N . ILE A 1 226 ? 17.056 48.924 19.054 1.00 57.78 226 ILE A N 1
ATOM 1573 C CA . ILE A 1 226 ? 16.334 49.647 20.123 1.00 57.78 226 ILE A CA 1
ATOM 1574 C C . ILE A 1 226 ? 15.277 48.770 20.824 1.00 57.78 226 ILE A C 1
ATOM 1576 O O . ILE A 1 226 ? 14.846 49.093 21.930 1.00 57.78 226 ILE A O 1
ATOM 1580 N N . LEU A 1 227 ? 14.891 47.622 20.256 1.00 56.00 227 LEU A N 1
ATOM 1581 C CA . LEU A 1 227 ? 13.822 46.785 20.828 1.00 56.00 227 LEU A CA 1
ATOM 1582 C C . LEU A 1 227 ? 14.314 45.649 21.740 1.00 56.00 227 LEU A C 1
ATOM 1584 O O . LEU A 1 227 ? 13.507 45.057 22.452 1.00 56.00 227 LEU A O 1
ATOM 1588 N N . GLY A 1 228 ? 15.623 45.388 21.799 1.00 55.38 228 GLY A N 1
ATOM 1589 C CA . GLY A 1 228 ? 16.213 44.429 22.746 1.00 55.38 228 GLY A CA 1
ATOM 1590 C C . GLY A 1 228 ? 16.429 44.981 24.164 1.00 55.38 228 GLY A C 1
ATOM 1591 O O . GLY A 1 228 ? 16.754 44.224 25.075 1.00 55.38 228 GLY A O 1
ATOM 1592 N N . SER A 1 229 ? 16.238 46.288 24.368 1.00 59.16 229 SER A N 1
ATOM 1593 C CA . SER A 1 229 ? 16.766 47.016 25.534 1.00 59.16 229 SER A CA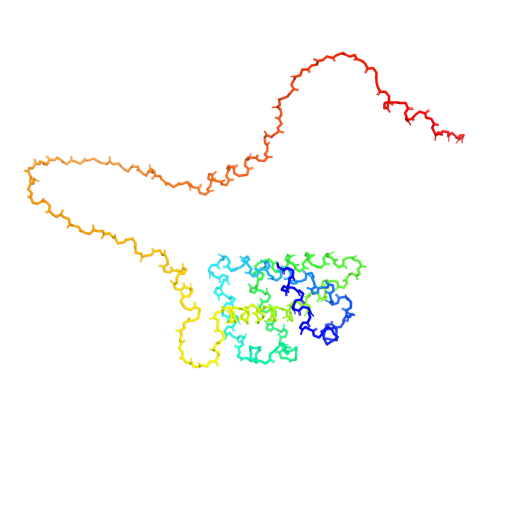 1
ATOM 1594 C C . SER A 1 229 ? 15.722 47.430 26.582 1.00 59.16 229 SER A C 1
ATOM 1596 O O . SER A 1 229 ? 16.066 48.184 27.489 1.00 59.16 229 SER A O 1
ATOM 1598 N N . ILE A 1 230 ? 14.453 46.993 26.493 1.00 65.94 230 ILE A N 1
ATOM 1599 C CA . ILE A 1 230 ? 13.371 47.595 27.307 1.00 65.94 230 ILE A CA 1
ATOM 1600 C C . ILE A 1 230 ? 12.489 46.660 28.153 1.00 65.94 230 ILE A C 1
ATOM 1602 O O . ILE A 1 230 ? 11.585 47.175 28.802 1.00 65.94 230 ILE A O 1
ATOM 1606 N N . LEU A 1 231 ? 12.695 45.337 28.258 1.00 72.06 231 LEU A N 1
ATOM 1607 C CA . LEU A 1 231 ? 11.688 44.539 28.997 1.00 72.06 231 LEU A CA 1
ATOM 1608 C C . LEU A 1 231 ? 12.147 43.448 29.966 1.00 72.06 231 LEU A C 1
ATOM 1610 O O . LEU A 1 231 ? 11.599 42.355 30.005 1.00 72.06 231 LEU A O 1
ATOM 1614 N N . GLY A 1 232 ? 12.993 43.845 30.911 1.00 57.00 232 GLY A N 1
ATOM 1615 C CA . GLY A 1 232 ? 12.974 43.242 32.249 1.00 57.00 232 GLY A CA 1
ATOM 1616 C C . GLY A 1 232 ? 14.232 42.434 32.541 1.00 57.00 232 GLY A C 1
ATOM 1617 O O . GLY A 1 232 ? 14.583 41.514 31.819 1.00 57.00 232 GLY A O 1
ATOM 1618 N N . GLY A 1 233 ? 15.009 42.776 33.568 1.00 65.50 233 GLY A N 1
ATOM 1619 C CA . GLY A 1 233 ? 14.538 43.023 34.934 1.00 65.50 233 GLY A CA 1
ATOM 1620 C C . GLY A 1 233 ? 14.450 41.655 35.608 1.00 65.50 233 GLY A C 1
ATOM 1621 O O . GLY A 1 233 ? 13.445 40.974 35.498 1.00 65.50 233 GLY A O 1
ATOM 1622 N N . GLY A 1 234 ? 15.529 41.131 36.180 1.00 68.75 234 GLY A N 1
ATOM 1623 C CA . GLY A 1 234 ? 16.125 41.667 37.392 1.00 68.75 234 GLY A CA 1
ATOM 1624 C C . GLY A 1 234 ? 15.398 41.081 38.599 1.00 68.75 234 GLY A C 1
ATOM 1625 O O . GLY A 1 234 ? 14.236 41.404 38.819 1.00 68.75 234 GLY A O 1
ATOM 1626 N N . ARG A 1 235 ? 16.095 40.242 39.367 1.00 64.69 235 ARG A N 1
ATOM 1627 C CA . ARG A 1 235 ? 16.136 40.184 40.840 1.00 64.69 235 ARG A CA 1
ATOM 1628 C C . ARG A 1 235 ? 17.102 39.047 41.209 1.00 64.69 235 ARG A C 1
ATOM 1630 O O . ARG A 1 235 ? 16.909 37.934 40.747 1.00 64.69 235 ARG A O 1
ATOM 1637 N N . ARG A 1 236 ? 18.269 39.424 41.735 1.00 60.81 236 ARG A N 1
ATOM 1638 C CA . ARG A 1 236 ? 18.639 39.387 43.165 1.00 60.81 236 ARG A CA 1
ATOM 1639 C C . ARG A 1 236 ? 19.110 37.997 43.558 1.00 60.81 236 ARG A C 1
ATOM 1641 O O . ARG A 1 236 ? 18.246 37.102 43.605 1.00 60.81 236 ARG A O 1
#